Protein 2JA9 (pdb70)

Structure (mmCIF, N/CA/C/O backbone):
data_2JA9
#
_entry.id   2JA9
#
_cell.length_a   153.510
_cell.length_b   153.510
_cell.length_c   153.510
_cell.angle_alpha   90.00
_cell.angle_beta   90.00
_cell.angle_gamma   90.00
#
_symmetry.space_group_name_H-M   'I 41 3 2'
#
loop_
_entity.id
_entity.type
_entity.pdbx_description
1 polymer 'EXOSOME COMPLEX EXONUCLEASE RRP40'
2 water water
#
loop_
_atom_site.group_PDB
_atom_site.id
_atom_site.type_symbol
_atom_site.label_atom_id
_atom_site.label_alt_id
_atom_site.label_comp_id
_atom_site.label_asym_id
_atom_site.label_entity_id
_atom_site.label_seq_id
_atom_site.pdbx_PDB_ins_code
_atom_site.Cartn_x
_atom_site.Cartn_y
_atom_site.Cartn_z
_atom_site.occupancy
_atom_site.B_iso_or_equiv
_atom_site.auth_seq_id
_atom_site.auth_comp_id
_atom_site.auth_asym_id
_atom_site.auth_atom_id
_atom_site.pdbx_PDB_model_num
ATOM 1 N N . LYS A 1 1 ? 122.029 114.842 -0.558 1.00 55.40 62 LYS A N 1
ATOM 2 C CA . LYS A 1 1 ? 122.690 114.054 -1.640 1.00 55.19 62 LYS A CA 1
ATOM 3 C C . LYS A 1 1 ? 121.925 112.754 -1.927 1.00 55.04 62 LYS A C 1
ATOM 4 O O . LYS A 1 1 ? 122.372 111.656 -1.569 1.00 55.22 62 LYS A O 1
ATOM 8 N N . ARG A 1 2 ? 120.739 112.889 -2.539 1.00 20.00 63 ARG A N 1
ATOM 9 C CA . ARG A 1 2 ? 120.032 111.778 -3.165 1.00 20.00 63 ARG A CA 1
ATOM 10 C C . ARG A 1 2 ? 120.520 111.549 -4.592 1.00 20.00 63 ARG A C 1
ATOM 11 O O . ARG A 1 2 ? 121.089 112.502 -5.195 1.00 53.38 63 ARG A O 1
ATOM 13 N N . TYR A 1 3 ? 120.362 110.370 -5.114 1.00 52.76 64 TYR A N 1
ATOM 14 C CA . TYR A 1 3 ? 120.952 109.998 -6.399 1.00 52.32 64 TYR A CA 1
ATOM 15 C C . TYR A 1 3 ? 120.333 110.740 -7.583 1.00 51.82 64 TYR A C 1
ATOM 16 O O . TYR A 1 3 ? 119.112 110.772 -7.741 1.00 51.61 64 TYR A O 1
ATOM 25 N N . ILE A 1 4 ? 121.195 111.314 -8.419 1.00 51.34 65 ILE A N 1
ATOM 26 C CA . ILE A 1 4 ? 120.777 111.964 -9.653 1.00 51.17 65 ILE A CA 1
ATOM 27 C C . ILE A 1 4 ? 121.332 111.156 -10.829 1.00 50.89 65 ILE A C 1
ATOM 28 O O . ILE A 1 4 ? 122.550 111.016 -10.961 1.00 50.93 65 ILE A O 1
ATOM 33 N N . PRO A 1 5 ? 120.442 110.590 -11.667 1.00 50.44 66 PRO A N 1
ATOM 34 C CA . PRO A 1 5 ? 120.885 109.871 -12.854 1.00 50.17 66 PRO A CA 1
ATOM 35 C C . PRO A 1 5 ? 121.798 110.710 -13.744 1.00 49.93 66 PRO A C 1
ATOM 36 O O . PRO A 1 5 ? 121.419 111.808 -14.152 1.00 50.01 66 PRO A O 1
ATOM 40 N N . SER A 1 6 ? 123.000 110.207 -14.012 1.00 49.59 67 SER A N 1
ATOM 41 C CA . SER A 1 6 ? 123.870 110.787 -15.036 1.00 49.31 67 SER A CA 1
ATOM 42 C C . SER A 1 6 ? 124.283 109.677 -15.996 1.00 48.85 67 SER A C 1
ATOM 43 O O . SER A 1 6 ? 124.383 108.515 -15.601 1.00 48.61 67 SER A O 1
ATOM 46 N N . VAL A 1 7 ? 124.526 110.052 -17.248 1.00 48.37 68 VAL A N 1
ATOM 47 C CA . VAL A 1 7 ? 124.762 109.103 -18.337 1.00 48.13 68 VAL A CA 1
ATOM 48 C C . VAL A 1 7 ? 125.971 108.207 -18.058 1.00 47.83 68 VAL A C 1
ATOM 49 O O . VAL A 1 7 ? 126.982 108.669 -17.535 1.00 47.82 68 VAL A O 1
ATOM 53 N N . ASN A 1 8 ? 125.825 106.925 -18.402 1.00 47.57 69 ASN A N 1
ATOM 54 C CA . ASN A 1 8 ? 126.842 105.872 -18.213 1.00 47.45 69 ASN A CA 1
ATOM 55 C C . ASN A 1 8 ? 126.916 105.274 -16.804 1.00 47.14 69 ASN A C 1
ATOM 56 O O . ASN A 1 8 ? 127.649 104.307 -16.586 1.00 46.99 69 ASN A O 1
ATOM 61 N N . ASP A 1 9 ? 126.157 105.828 -15.860 1.00 46.78 70 ASP A N 1
ATOM 62 C CA . ASP A 1 9 ? 126.072 105.259 -14.517 1.00 46.46 70 ASP A CA 1
ATOM 63 C C . ASP A 1 9 ? 125.484 103.847 -14.580 1.00 46.29 70 ASP A C 1
ATOM 64 O O . ASP A 1 9 ? 124.453 103.632 -15.221 1.00 46.00 70 ASP A O 1
ATOM 69 N N . PHE A 1 10 ? 126.134 102.894 -13.914 1.00 46.04 71 PHE A N 1
ATOM 70 C CA . PHE A 1 10 ? 125.531 101.584 -13.687 1.00 45.78 71 PHE A CA 1
ATOM 71 C C . PHE A 1 10 ? 124.633 101.683 -12.465 1.00 45.70 71 PHE A C 1
ATOM 72 O O . PHE A 1 10 ? 125.047 102.208 -11.425 1.00 45.54 71 PHE A O 1
ATOM 80 N N . VAL A 1 11 ? 123.406 101.184 -12.598 1.00 45.12 72 VAL A N 1
ATOM 81 C CA . VAL A 1 11 ? 122.406 101.305 -11.552 1.00 45.01 72 VAL A CA 1
ATOM 82 C C . VAL A 1 11 ? 121.648 99.995 -11.347 1.00 44.74 72 VAL A C 1
ATOM 83 O O . VAL A 1 11 ? 121.574 99.158 -12.245 1.00 44.83 72 VAL A O 1
ATOM 87 N N . ILE A 1 12 ? 121.121 99.820 -10.142 1.00 44.64 73 ILE A N 1
ATOM 88 C CA . ILE A 1 12 ? 120.242 98.701 -9.825 1.00 44.64 73 ILE A CA 1
ATOM 89 C C . ILE A 1 12 ? 118.856 99.260 -9.532 1.00 44.55 73 ILE A C 1
ATOM 90 O O . ILE A 1 12 ? 118.690 100.094 -8.636 1.00 44.41 73 ILE A O 1
ATOM 95 N N . GLY A 1 13 ? 117.867 98.803 -10.289 1.00 44.37 74 GLY A N 1
ATOM 96 C CA . GLY A 1 13 ? 116.496 99.235 -10.080 1.00 44.04 74 GLY A CA 1
ATOM 97 C C . GLY A 1 13 ? 115.566 98.078 -9.827 1.00 43.56 74 GLY A C 1
ATOM 98 O O . GLY A 1 13 ? 115.958 96.923 -9.916 1.00 43.87 74 GLY A O 1
ATOM 99 N N . VAL A 1 14 ? 114.325 98.401 -9.489 1.00 43.48 75 VAL A N 1
ATOM 100 C CA . VAL A 1 14 ? 113.277 97.395 -9.365 1.00 43.02 75 VAL A CA 1
ATOM 101 C C . VAL A 1 14 ? 112.171 97.774 -10.339 1.00 42.51 75 VAL A C 1
ATOM 102 O O . VAL A 1 14 ? 111.806 98.950 -10.455 1.00 42.40 75 VAL A O 1
ATOM 106 N N . ILE A 1 15 ? 111.673 96.783 -11.072 1.00 41.92 76 ILE A N 1
ATOM 107 C CA . ILE A 1 15 ? 110.590 97.010 -12.012 1.00 41.62 76 ILE A CA 1
ATOM 108 C C . ILE A 1 15 ? 109.358 97.314 -11.185 1.00 41.10 76 ILE A C 1
ATOM 109 O O . ILE A 1 15 ? 108.914 96.469 -10.409 1.00 41.00 76 ILE A O 1
ATOM 114 N N . ILE A 1 16 ? 108.809 98.512 -11.345 1.00 40.58 77 ILE A N 1
ATOM 115 C CA . ILE A 1 16 ? 107.584 98.896 -10.636 1.00 40.37 77 ILE A CA 1
ATOM 116 C C . ILE A 1 16 ? 106.363 98.972 -11.557 1.00 40.09 77 ILE A C 1
ATOM 117 O O . ILE A 1 16 ? 105.234 99.135 -11.088 1.00 39.96 77 ILE A O 1
ATOM 122 N N . GLY A 1 17 ? 106.579 98.830 -12.860 1.00 39.48 78 GLY A N 1
ATOM 123 C CA . GLY A 1 17 ? 105.470 98.773 -13.797 1.00 39.40 78 GLY A CA 1
ATOM 124 C C . GLY A 1 17 ? 105.883 98.319 -15.182 1.00 39.16 78 GLY A C 1
ATOM 125 O O . GLY A 1 17 ? 107.028 98.511 -15.589 1.00 38.88 78 GLY A O 1
ATOM 126 N N . THR A 1 18 ? 104.926 97.723 -15.891 1.00 39.18 79 THR A N 1
ATOM 127 C CA . THR A 1 18 ? 105.082 97.277 -17.266 1.00 39.39 79 THR A CA 1
ATOM 128 C C . THR A 1 18 ? 104.099 98.050 -18.131 1.00 39.39 79 THR A C 1
ATOM 129 O O . THR A 1 18 ? 102.912 98.075 -17.835 1.00 39.39 79 THR A O 1
ATOM 133 N N . PHE A 1 19 ? 104.595 98.677 -19.194 1.00 39.33 80 PHE A N 1
ATOM 134 C CA . PHE A 1 19 ? 103.764 99.484 -20.073 1.00 39.51 80 PHE A CA 1
ATOM 135 C C . PHE A 1 19 ? 103.854 98.924 -21.487 1.00 39.66 80 PHE A C 1
ATOM 136 O O . PHE A 1 19 ? 104.363 97.813 -21.676 1.00 39.69 80 PHE A O 1
ATOM 144 N N . SER A 1 20 ? 103.342 99.655 -22.472 1.00 39.52 81 SER A N 1
ATOM 145 C CA . SER A 1 20 ? 103.217 99.113 -23.821 1.00 39.69 81 SER A CA 1
ATOM 146 C C . SER A 1 20 ? 104.574 98.828 -24.478 1.00 39.85 81 SER A C 1
ATOM 147 O O . SER A 1 20 ? 104.718 97.829 -25.178 1.00 40.25 81 SER A O 1
ATOM 150 N N . ASP A 1 21 ? 105.558 99.697 -24.257 1.00 39.72 82 ASP A N 1
ATOM 151 C CA . ASP A 1 21 ? 106.872 99.526 -24.878 1.00 39.73 82 ASP A CA 1
ATOM 152 C C . ASP A 1 21 ? 108.047 99.758 -23.921 1.00 39.25 82 ASP A C 1
ATOM 153 O O . ASP A 1 21 ? 109.170 99.972 -24.359 1.00 38.76 82 ASP A O 1
ATOM 158 N N . SER A 1 22 ? 107.794 99.681 -22.614 1.00 39.20 83 SER A N 1
ATOM 159 C CA . SER A 1 22 ? 108.837 99.909 -21.622 1.00 39.13 83 SER A CA 1
ATOM 160 C C . SER A 1 22 ? 108.419 99.493 -20.222 1.00 39.08 83 SER A C 1
ATOM 161 O O . SER A 1 22 ? 107.233 99.274 -19.948 1.00 38.90 83 SER A O 1
ATOM 164 N N . TYR A 1 23 ? 109.422 99.372 -19.357 1.00 38.73 84 TYR A N 1
ATOM 165 C CA . TYR A 1 23 ? 109.213 99.205 -17.936 1.00 38.93 84 TYR A CA 1
ATOM 166 C C . TYR A 1 23 ? 109.398 100.545 -17.251 1.00 38.85 84 TYR A C 1
ATOM 167 O O . TYR A 1 23 ? 110.228 101.354 -17.662 1.00 38.76 84 TYR A O 1
ATOM 176 N N . LYS A 1 24 ? 108.620 100.754 -16.198 1.00 38.88 85 LYS A N 1
ATOM 177 C CA . LYS A 1 24 ? 108.891 101.791 -15.219 1.00 38.99 85 LYS A CA 1
ATOM 178 C C . LYS A 1 24 ? 109.747 101.131 -14.150 0.50 38.79 85 LYS A C 1
ATOM 179 O O . LYS A 1 24 ? 109.433 100.050 -13.673 0.50 37.78 85 LYS A O 1
ATOM 185 N N . VAL A 1 25 ? 110.836 101.800 -13.800 1.00 39.34 86 VAL A N 1
ATOM 186 C CA . VAL A 1 25 ? 111.858 101.268 -12.913 1.00 39.95 86 VAL A CA 1
ATOM 187 C C . VAL A 1 25 ? 112.183 102.307 -11.836 1.00 40.33 86 VAL A C 1
ATOM 188 O O . VAL A 1 25 ? 112.316 103.492 -12.129 1.00 39.97 86 VAL A O 1
ATOM 192 N N . SER A 1 26 ? 112.287 101.854 -10.587 1.00 41.19 87 SER A N 1
ATOM 193 C CA . SER A 1 26 ? 112.662 102.717 -9.475 1.00 41.75 87 SER A CA 1
ATOM 194 C C . SER A 1 26 ? 114.106 102.462 -9.072 1.00 42.31 87 SER A C 1
ATOM 195 O O . SER A 1 26 ? 114.482 101.322 -8.804 1.00 42.05 87 SER A O 1
ATOM 198 N N . LEU A 1 27 ? 114.904 103.527 -9.036 1.00 43.18 88 LEU A N 1
ATOM 199 C CA . LEU A 1 27 ? 116.291 103.450 -8.570 1.00 44.32 88 LEU A CA 1
ATOM 200 C C . LEU A 1 27 ? 116.415 103.780 -7.070 1.00 44.83 88 LEU A C 1
ATOM 201 O O . LEU A 1 27 ? 117.344 103.329 -6.415 1.00 44.87 88 LEU A O 1
ATOM 206 N N . GLN A 1 28 ? 115.491 104.579 -6.545 1.00 45.55 89 GLN A N 1
ATOM 207 C CA A GLN A 1 28 ? 115.402 104.854 -5.105 0.50 45.80 89 GLN A CA 1
ATOM 208 C CA B GLN A 1 28 ? 115.381 104.764 -5.101 0.50 45.96 89 GLN A CA 1
ATOM 209 C C . GLN A 1 28 ? 113.965 105.187 -4.738 1.00 46.15 89 GLN A C 1
ATOM 210 O O . GLN A 1 28 ? 113.228 105.723 -5.563 1.00 46.29 89 GLN A O 1
ATOM 221 N N . ASN A 1 29 ? 113.579 104.902 -3.499 1.00 46.84 90 ASN A N 1
ATOM 222 C CA A ASN A 1 29 ? 112.233 105.237 -3.059 0.50 46.94 90 ASN A CA 1
ATOM 223 C CA B ASN A 1 29 ? 112.263 105.261 -2.970 0.50 47.04 90 ASN A CA 1
ATOM 224 C C . ASN A 1 29 ? 112.109 106.760 -2.928 1.00 47.24 90 ASN A C 1
ATOM 225 O O . ASN A 1 29 ? 113.100 107.469 -2.747 1.00 47.63 90 ASN A O 1
ATOM 234 N N . PHE A 1 30 ? 110.880 107.244 -3.076 1.00 47.57 91 PHE A N 1
ATOM 235 C CA . PHE A 1 30 ? 110.573 108.679 -3.015 1.00 47.65 91 PHE A CA 1
ATOM 236 C C . PHE A 1 30 ? 111.250 109.523 -4.117 1.00 47.73 91 PHE A C 1
ATOM 237 O O . PHE A 1 30 ? 111.332 110.748 -4.004 1.00 47.80 91 PHE A O 1
ATOM 245 N N . SER A 1 31 ? 111.703 108.871 -5.185 1.00 47.66 92 SER A N 1
ATOM 246 C CA . SER A 1 31 ? 112.304 109.558 -6.332 1.00 47.38 92 SER A CA 1
ATOM 247 C C . SER A 1 31 ? 111.533 109.230 -7.599 1.00 47.08 92 SER A C 1
ATOM 248 O O . SER A 1 31 ? 110.820 108.228 -7.653 1.00 46.94 92 SER A O 1
ATOM 251 N N . SER A 1 32 ? 111.677 110.081 -8.614 1.00 46.63 93 SER A N 1
ATOM 252 C CA . SER A 1 32 ? 111.076 109.826 -9.922 1.00 46.36 93 SER A CA 1
ATOM 253 C C . SER A 1 32 ? 111.626 108.533 -10.507 1.00 45.85 93 SER A C 1
ATOM 254 O O . SER A 1 32 ? 112.795 108.206 -10.320 1.00 45.76 93 SER A O 1
ATOM 257 N N . SER A 1 33 ? 110.772 107.806 -11.214 1.00 45.38 94 SER A N 1
ATOM 258 C CA . SER A 1 33 ? 111.167 106.558 -11.848 1.00 45.12 94 SER A CA 1
ATOM 259 C C . SER A 1 33 ? 111.966 106.827 -13.117 1.00 44.66 94 SER A C 1
ATOM 260 O O . SER A 1 33 ? 111.984 107.946 -13.624 1.00 44.94 94 SER A O 1
ATOM 263 N N . VAL A 1 34 ? 112.633 105.795 -13.616 1.00 44.13 95 VAL A N 1
ATOM 264 C CA . VAL A 1 34 ? 113.314 105.861 -14.907 1.00 43.67 95 VAL A CA 1
ATOM 265 C C . VAL A 1 34 ? 112.674 104.856 -15.858 1.00 43.24 95 VAL A C 1
ATOM 266 O O . VAL A 1 34 ? 111.836 104.046 -15.453 1.00 43.12 95 VAL A O 1
ATOM 270 N N . SER A 1 35 ? 113.069 104.921 -17.123 1.00 42.77 96 SER A N 1
ATOM 271 C CA . SER A 1 35 ? 112.399 104.182 -18.182 1.00 42.41 96 SER A CA 1
ATOM 272 C C . SER A 1 35 ? 113.338 103.175 -18.833 1.00 41.89 96 SER A C 1
ATOM 273 O O . SER A 1 35 ? 114.469 103.502 -19.208 1.00 41.54 96 SER A O 1
ATOM 276 N N . LEU A 1 36 ? 112.853 101.945 -18.954 1.00 41.22 97 LEU A N 1
ATOM 277 C CA . LEU A 1 36 ? 113.603 100.871 -19.581 1.00 41.13 97 LEU A CA 1
ATOM 278 C C . LEU A 1 36 ? 112.805 100.365 -20.779 1.00 40.73 97 LEU A C 1
ATOM 279 O O . LEU A 1 36 ? 111.833 99.625 -20.627 1.00 40.73 97 LEU A O 1
ATOM 284 N N . SER A 1 37 ? 113.206 100.791 -21.970 1.00 40.52 98 SER A N 1
ATOM 285 C CA . SER A 1 37 ? 112.553 100.340 -23.188 1.00 40.48 98 SER A CA 1
ATOM 286 C C . SER A 1 37 ? 112.655 98.826 -23.339 1.00 40.25 98 SER A C 1
ATOM 287 O O . SER A 1 37 ? 113.673 98.224 -22.991 1.00 39.50 98 SER A O 1
ATOM 290 N N . TYR A 1 38 ? 111.590 98.228 -23.871 1.00 40.43 99 TYR A N 1
ATOM 291 C CA . TYR A 1 38 ? 111.598 96.822 -24.268 1.00 40.64 99 TYR A CA 1
ATOM 292 C C . TYR A 1 38 ? 112.596 96.552 -25.401 1.00 40.87 99 TYR A C 1
ATOM 293 O O . TYR A 1 38 ? 112.961 95.403 -25.638 1.00 41.35 99 TYR A O 1
ATOM 302 N N . MET A 1 39 ? 113.020 97.605 -26.098 1.00 40.96 100 MET A N 1
ATOM 303 C CA . MET A 1 39 ? 114.051 97.500 -27.131 1.00 41.25 100 MET A CA 1
ATOM 304 C C . MET A 1 39 ? 115.469 97.592 -26.566 1.00 41.09 100 MET A C 1
ATOM 305 O O . MET A 1 39 ? 116.427 97.370 -27.299 1.00 40.86 100 MET A O 1
ATOM 310 N N . ALA A 1 40 ? 115.608 97.905 -25.277 1.00 40.90 101 ALA A N 1
ATOM 311 C CA . ALA A 1 40 ? 116.925 98.161 -24.673 1.00 41.08 101 ALA A CA 1
ATOM 312 C C . ALA A 1 40 ? 117.578 96.889 -24.113 1.00 41.19 101 ALA A C 1
ATOM 313 O O . ALA A 1 40 ? 118.113 96.885 -23.001 1.00 40.95 101 ALA A O 1
ATOM 315 N N . PHE A 1 41 ? 117.536 95.822 -24.908 1.00 41.29 102 PHE A N 1
ATOM 316 C CA . PHE A 1 41 ? 118.089 94.524 -24.548 1.00 41.39 102 PHE A CA 1
ATOM 317 C C . PHE A 1 41 ? 118.829 93.953 -25.770 1.00 41.53 102 PHE A C 1
ATOM 318 O O . PHE A 1 41 ? 118.638 94.440 -26.881 1.00 41.25 102 PHE A O 1
ATOM 326 N N . PRO A 1 42 ? 119.696 92.942 -25.569 1.00 42.11 103 PRO A N 1
ATOM 327 C CA . PRO A 1 42 ? 120.446 92.346 -26.689 1.00 42.78 103 PRO A CA 1
ATOM 328 C C . PRO A 1 42 ? 119.572 91.832 -27.839 1.00 43.40 103 PRO A C 1
ATOM 329 O O . PRO A 1 42 ? 118.650 91.054 -27.603 1.00 43.48 103 PRO A O 1
ATOM 333 N N . ASN A 1 43 ? 119.869 92.267 -29.066 1.00 44.20 104 ASN A N 1
ATOM 334 C CA . ASN A 1 43 ? 119.104 91.880 -30.260 1.00 45.06 104 ASN A CA 1
ATOM 335 C C . ASN A 1 43 ? 117.580 92.030 -30.102 1.00 45.90 104 ASN A C 1
ATOM 336 O O . ASN A 1 43 ? 116.808 91.227 -30.634 1.00 45.55 104 ASN A O 1
ATOM 341 N N . ALA A 1 44 ? 117.153 93.068 -29.386 1.00 47.17 105 ALA A N 1
ATOM 342 C CA . ALA A 1 44 ? 115.732 93.255 -29.087 1.00 48.30 105 ALA A CA 1
ATOM 343 C C . ALA A 1 44 ? 114.950 93.761 -30.295 1.00 49.33 105 ALA A C 1
ATOM 344 O O . ALA A 1 44 ? 115.401 94.651 -31.019 1.00 49.24 105 ALA A O 1
ATOM 346 N N . SER A 1 45 ? 113.784 93.161 -30.507 1.00 50.62 106 SER A N 1
ATOM 347 C CA . SER A 1 45 ? 112.808 93.641 -31.476 1.00 51.80 106 SER A CA 1
ATOM 348 C C . SER A 1 45 ? 111.410 93.417 -30.895 1.00 52.94 106 SER A C 1
ATOM 349 O O . SER A 1 45 ? 111.268 92.981 -29.751 1.00 53.07 106 SER A O 1
ATOM 352 N N . LYS A 1 46 ? 110.375 93.716 -31.673 1.00 54.45 107 LYS A N 1
ATOM 353 C CA . LYS A 1 46 ? 109.004 93.506 -31.205 1.00 55.38 107 LYS A CA 1
ATOM 354 C C . LYS A 1 46 ? 108.675 92.019 -31.036 1.00 56.32 107 LYS A C 1
ATOM 355 O O . LYS A 1 46 ? 107.834 91.661 -30.204 1.00 56.62 107 LYS A O 1
ATOM 361 N N . LYS A 1 47 ? 109.363 91.158 -31.797 1.00 20.00 108 LYS A N 1
ATOM 362 C CA . LYS A 1 47 ? 109.301 89.714 -31.609 1.00 20.00 108 LYS A CA 1
ATOM 363 C C . LYS A 1 47 ? 110.137 89.278 -30.409 1.00 20.00 108 LYS A C 1
ATOM 364 O O . LYS A 1 47 ? 109.651 88.575 -29.515 1.00 58.65 108 LYS A O 1
ATOM 367 N N . ASN A 1 48 ? 111.404 89.702 -30.381 1.00 58.75 109 ASN A N 1
ATOM 368 C CA . ASN A 1 48 ? 112.326 89.361 -29.290 1.00 58.75 109 ASN A CA 1
ATOM 369 C C . ASN A 1 48 ? 112.149 90.342 -28.121 1.00 59.02 109 ASN A C 1
ATOM 370 O O . ASN A 1 48 ? 112.919 91.290 -27.962 1.00 59.12 109 ASN A O 1
ATOM 375 N N . ARG A 1 49 ? 111.124 90.087 -27.308 1.00 59.23 110 ARG A N 1
ATOM 376 C CA . ARG A 1 49 ? 110.686 90.994 -26.240 1.00 58.89 110 ARG A CA 1
ATOM 377 C C . ARG A 1 49 ? 111.137 90.468 -24.864 1.00 58.50 110 ARG A C 1
ATOM 378 O O . ARG A 1 49 ? 111.177 89.251 -24.657 1.00 58.98 110 ARG A O 1
ATOM 386 N N . PRO A 1 50 ? 111.508 91.375 -23.925 1.00 57.59 111 PRO A N 1
ATOM 387 C CA . PRO A 1 50 ? 111.839 90.923 -22.554 1.00 56.77 111 PRO A CA 1
ATOM 388 C C . PRO A 1 50 ? 110.666 90.368 -21.728 1.00 55.92 111 PRO A C 1
ATOM 389 O O . PRO A 1 50 ? 109.499 90.625 -22.026 1.00 55.99 111 PRO A O 1
ATOM 393 N N . THR A 1 51 ? 111.009 89.628 -20.677 1.00 54.92 112 THR A N 1
ATOM 394 C CA . THR A 1 51 ? 110.041 88.895 -19.862 1.00 54.07 112 THR A CA 1
ATOM 395 C C . THR A 1 51 ? 110.138 89.255 -18.369 1.00 53.18 112 THR A C 1
ATOM 396 O O . THR A 1 51 ? 109.781 88.450 -17.505 1.00 53.29 112 THR A O 1
ATOM 400 N N . LEU A 1 52 ? 110.625 90.455 -18.064 1.00 51.91 113 LEU A N 1
ATOM 401 C CA . LEU A 1 52 ? 110.732 90.906 -16.675 1.00 50.68 113 LEU A CA 1
ATOM 402 C C . LEU A 1 52 ? 109.344 91.253 -16.155 1.00 49.43 113 LEU A C 1
ATOM 403 O O . LEU A 1 52 ? 108.436 91.512 -16.932 1.00 49.15 113 LEU A O 1
ATOM 408 N N . GLN A 1 53 ? 109.172 91.234 -14.840 1.00 48.15 114 GLN A N 1
ATOM 409 C CA . GLN A 1 53 ? 107.890 91.588 -14.245 1.00 47.52 114 GLN A CA 1
ATOM 410 C C . GLN A 1 53 ? 108.067 92.451 -13.004 1.00 46.48 114 GLN A C 1
ATOM 411 O O . GLN A 1 53 ? 109.178 92.602 -12.486 1.00 45.75 114 GLN A O 1
ATOM 417 N N . VAL A 1 54 ? 106.957 93.028 -12.555 1.00 45.37 115 VAL A N 1
ATOM 418 C CA . VAL A 1 54 ? 106.961 93.927 -11.411 1.00 44.97 115 VAL A CA 1
ATOM 419 C C . VAL A 1 54 ? 107.597 93.197 -10.227 1.00 44.22 115 VAL A C 1
ATOM 420 O O . VAL A 1 54 ? 107.248 92.056 -9.948 1.00 43.60 115 VAL A O 1
ATOM 424 N N . GLY A 1 55 ? 108.548 93.857 -9.570 1.00 43.57 116 GLY A N 1
ATOM 425 C CA . GLY A 1 55 ? 109.241 93.303 -8.419 1.00 43.59 116 GLY A CA 1
ATOM 426 C C . GLY A 1 55 ? 110.597 92.701 -8.741 1.00 43.28 116 GLY A C 1
ATOM 427 O O . GLY A 1 55 ? 111.358 92.387 -7.831 1.00 43.20 116 GLY A O 1
ATOM 428 N N . ASP A 1 56 ? 110.903 92.541 -10.026 1.00 43.17 117 ASP A N 1
ATOM 429 C CA . ASP A 1 56 ? 112.199 92.040 -10.452 1.00 43.37 117 ASP A CA 1
ATOM 430 C C . ASP A 1 56 ? 113.243 93.128 -10.297 1.00 43.46 117 ASP A C 1
ATOM 431 O O . ASP A 1 56 ? 112.978 94.302 -10.542 1.00 43.31 117 ASP A O 1
ATOM 436 N N . LEU A 1 57 ? 114.434 92.710 -9.909 1.00 43.68 118 LEU A N 1
ATOM 437 C CA . LEU A 1 57 ? 115.588 93.581 -9.811 1.00 44.45 118 LEU A CA 1
ATOM 438 C C . LEU A 1 57 ? 116.310 93.541 -11.142 1.00 44.26 118 LEU A C 1
ATOM 439 O O . LEU A 1 57 ? 116.409 92.481 -11.763 1.00 44.41 118 LEU A O 1
ATOM 444 N N . VAL A 1 58 ? 116.817 94.691 -11.572 1.00 44.44 119 VAL A N 1
ATOM 445 C CA . VAL A 1 58 ? 117.507 94.794 -12.850 1.00 44.61 119 VAL A CA 1
ATOM 446 C C . VAL A 1 58 ? 118.791 95.606 -12.684 1.00 44.70 119 VAL A C 1
ATOM 447 O O . VAL A 1 58 ? 118.814 96.608 -11.962 1.00 44.71 119 VAL A O 1
ATOM 451 N N . TYR A 1 59 ? 119.862 95.139 -13.319 1.00 44.72 120 TYR A N 1
ATOM 452 C CA . TYR A 1 59 ? 121.094 95.896 -13.425 1.00 44.74 120 TYR A CA 1
ATOM 453 C C . TYR A 1 59 ? 121.075 96.561 -14.796 1.00 44.84 120 TYR A C 1
ATOM 454 O O . TYR A 1 59 ? 120.761 95.919 -15.802 1.00 44.39 120 TYR A O 1
ATOM 463 N N . ALA A 1 60 ? 121.399 97.847 -14.832 1.00 44.84 121 ALA A N 1
ATOM 464 C CA . ALA A 1 60 ? 121.265 98.624 -16.054 1.00 45.14 121 ALA A CA 1
ATOM 465 C C . ALA A 1 60 ? 122.253 99.790 -16.122 1.00 45.42 121 ALA A C 1
ATOM 466 O O . ALA A 1 60 ? 122.966 100.091 -15.163 1.00 45.12 121 ALA A O 1
ATOM 468 N N . ARG A 1 61 ? 122.264 100.429 -17.283 1.00 45.64 122 ARG A N 1
ATOM 469 C CA . ARG A 1 61 ? 123.145 101.532 -17.591 1.00 46.11 122 ARG A CA 1
ATOM 470 C C . ARG A 1 61 ? 122.270 102.738 -17.930 1.00 45.91 122 ARG A C 1
ATOM 471 O O . ARG A 1 61 ? 121.364 102.634 -18.755 1.00 45.39 122 ARG A O 1
ATOM 479 N N . VAL A 1 62 ? 122.527 103.872 -17.288 1.00 46.37 123 VAL A N 1
ATOM 480 C CA . VAL A 1 62 ? 121.837 105.116 -17.635 1.00 46.93 123 VAL A CA 1
ATOM 481 C C . VAL A 1 62 ? 122.344 105.570 -19.000 1.00 47.18 123 VAL A C 1
ATOM 482 O O . VAL A 1 62 ? 123.538 105.797 -19.170 1.00 46.98 123 VAL A O 1
ATOM 486 N N . CYS A 1 63 ? 121.437 105.683 -19.966 1.00 47.96 124 CYS A N 1
ATOM 487 C CA . CYS A 1 63 ? 121.802 106.054 -21.339 1.00 48.72 124 CYS A CA 1
ATOM 488 C C . CYS A 1 63 ? 121.410 107.490 -21.690 1.00 49.08 124 CYS A C 1
ATOM 489 O O . CYS A 1 63 ? 122.084 108.131 -22.495 1.00 49.35 124 CYS A O 1
ATOM 492 N N . THR A 1 64 ? 120.313 107.982 -21.114 1.00 49.58 125 THR A N 1
ATOM 493 C CA . THR A 1 64 ? 119.921 109.387 -21.253 1.00 50.02 125 THR A CA 1
ATOM 494 C C . THR A 1 64 ? 119.437 109.931 -19.914 1.00 50.26 125 THR A C 1
ATOM 495 O O . THR A 1 64 ? 118.752 109.235 -19.164 1.00 50.27 125 THR A O 1
ATOM 499 N N . ALA A 1 65 ? 119.790 111.179 -19.626 1.00 50.60 126 ALA A N 1
ATOM 500 C CA . ALA A 1 65 ? 119.404 111.827 -18.378 1.00 50.90 126 ALA A CA 1
ATOM 501 C C . ALA A 1 65 ? 119.232 113.326 -18.596 1.00 51.22 126 ALA A C 1
ATOM 502 O O . ALA A 1 65 ? 119.860 114.141 -17.914 1.00 51.42 126 ALA A O 1
ATOM 504 N N . GLU A 1 66 ? 118.372 113.678 -19.551 1.00 51.47 127 GLU A N 1
ATOM 505 C CA . GLU A 1 66 ? 118.121 115.076 -19.895 1.00 51.65 127 GLU A CA 1
ATOM 506 C C . GLU A 1 66 ? 117.470 115.835 -18.746 1.00 51.73 127 GLU A C 1
ATOM 507 O O . GLU A 1 66 ? 116.742 115.259 -17.937 1.00 51.71 127 GLU A O 1
ATOM 513 N N . LYS A 1 67 ? 117.752 117.135 -18.684 1.00 20.00 128 LYS A N 1
ATOM 514 C CA . LYS A 1 67 ? 117.176 117.997 -17.660 1.00 20.00 128 LYS A CA 1
ATOM 515 C C . LYS A 1 67 ? 115.656 118.058 -17.782 1.00 20.00 128 LYS A C 1
ATOM 516 O O . LYS A 1 67 ? 115.133 118.322 -18.877 1.00 52.09 128 LYS A O 1
ATOM 517 N N . GLU A 1 68 ? 114.942 117.743 -16.712 1.00 20.00 129 GLU A N 1
ATOM 518 C CA . GLU A 1 68 ? 113.493 117.868 -16.610 1.00 20.00 129 GLU A CA 1
ATOM 519 C C . GLU A 1 68 ? 112.787 116.804 -17.443 1.00 20.00 129 GLU A C 1
ATOM 520 O O . GLU A 1 68 ? 111.559 116.977 -17.740 1.00 51.78 129 GLU A O 1
ATOM 521 N N . LEU A 1 69 ? 113.430 115.728 -17.797 1.00 51.49 130 LEU A N 1
ATOM 522 C CA . LEU A 1 69 ? 112.791 114.595 -18.464 1.00 51.23 130 LEU A CA 1
ATOM 523 C C . LEU A 1 69 ? 113.116 113.308 -17.720 1.00 50.89 130 LEU A C 1
ATOM 524 O O . LEU A 1 69 ? 114.135 113.214 -17.026 1.00 50.86 130 LEU A O 1
ATOM 529 N N . GLU A 1 70 ? 112.240 112.317 -17.860 1.00 50.49 131 GLU A N 1
ATOM 530 C CA . GLU A 1 70 ? 112.481 111.018 -17.249 1.00 50.13 131 GLU A CA 1
ATOM 531 C C . GLU A 1 70 ? 113.751 110.425 -17.839 1.00 49.47 131 GLU A C 1
ATOM 532 O O . GLU A 1 70 ? 113.911 110.385 -19.059 1.00 49.40 131 GLU A O 1
ATOM 538 N N . ALA A 1 71 ? 114.653 109.980 -16.968 1.00 48.68 132 ALA A N 1
ATOM 539 C CA . ALA A 1 71 ? 115.892 109.354 -17.406 1.00 48.03 132 ALA A CA 1
ATOM 540 C C . ALA A 1 71 ? 115.588 107.978 -17.989 1.00 47.38 132 ALA A C 1
ATOM 541 O O . ALA A 1 71 ? 114.539 107.388 -17.710 1.00 46.97 132 ALA A O 1
ATOM 543 N N . GLU A 1 72 ? 116.502 107.481 -18.812 1.00 46.70 133 GLU A N 1
ATOM 544 C CA . GLU A 1 72 ? 116.323 106.195 -19.467 1.00 46.29 133 GLU A CA 1
ATOM 545 C C . GLU A 1 72 ? 117.509 105.297 -19.190 1.00 45.51 133 GLU A C 1
ATOM 546 O O . GLU A 1 72 ? 118.651 105.757 -19.148 1.00 45.41 133 GLU A O 1
ATOM 552 N N . ILE A 1 73 ? 117.227 104.011 -19.016 1.00 44.67 134 ILE A N 1
ATOM 553 C CA . ILE A 1 73 ? 118.264 103.019 -18.774 1.00 44.35 134 ILE A CA 1
ATOM 554 C C . ILE A 1 73 ? 118.221 101.917 -19.832 1.00 43.83 134 ILE A C 1
ATOM 555 O O . ILE A 1 73 ? 117.217 101.732 -20.513 1.00 43.28 134 ILE A O 1
ATOM 560 N N . GLU A 1 74 ? 119.328 101.199 -19.965 1.00 43.76 135 GLU A N 1
ATOM 561 C CA . GLU A 1 74 ? 119.439 100.115 -20.935 1.00 44.01 135 GLU A CA 1
ATOM 562 C C . GLU A 1 74 ? 120.124 98.902 -20.328 1.00 43.53 135 GLU A C 1
ATOM 563 O O . GLU A 1 74 ? 120.926 99.032 -19.402 1.00 43.08 135 GLU A O 1
ATOM 569 N N . CYS A 1 75 ? 119.805 97.730 -20.871 1.00 43.46 136 CYS A N 1
ATOM 570 C CA . CYS A 1 75 ? 120.338 96.468 -20.368 1.00 43.41 136 CYS A CA 1
ATOM 571 C C . CYS A 1 75 ? 121.120 95.695 -21.436 1.00 43.12 136 CYS A C 1
ATOM 572 O O . CYS A 1 75 ? 120.901 94.504 -21.657 1.00 42.56 136 CYS A O 1
ATOM 575 N N . PHE A 1 76 ? 122.048 96.396 -22.085 1.00 43.33 137 PHE A N 1
ATOM 576 C CA . PHE A 1 76 ? 122.990 95.782 -23.008 1.00 43.48 137 PHE A CA 1
ATOM 577 C C . PHE A 1 76 ? 124.254 96.641 -23.109 1.00 43.78 137 PHE A C 1
ATOM 578 O O . PHE A 1 76 ? 124.270 97.793 -22.685 1.00 43.88 137 PHE A O 1
ATOM 586 N N . ASP A 1 77 ? 125.313 96.053 -23.647 1.00 44.22 138 ASP A N 1
ATOM 587 C CA . ASP A 1 77 ? 126.580 96.740 -23.882 1.00 44.37 138 ASP A CA 1
ATOM 588 C C . ASP A 1 77 ? 126.493 97.440 -25.221 1.00 44.38 138 ASP A C 1
ATOM 589 O O . ASP A 1 77 ? 126.178 96.804 -26.220 1.00 44.28 138 ASP A O 1
ATOM 594 N N . SER A 1 78 ? 126.780 98.742 -25.242 1.00 44.68 139 SER A N 1
ATOM 595 C CA . SER A 1 78 ? 126.717 99.547 -26.483 1.00 44.85 139 SER A CA 1
ATOM 596 C C . SER A 1 78 ? 127.702 99.084 -27.550 1.00 44.68 139 SER A C 1
ATOM 597 O O . SER A 1 78 ? 127.429 99.212 -28.746 1.00 45.05 139 SER A O 1
ATOM 600 N N . THR A 1 79 ? 128.852 98.563 -27.130 1.00 44.48 140 THR A N 1
ATOM 601 C CA . THR A 1 79 ? 129.859 98.098 -28.089 1.00 44.35 140 THR A CA 1
ATOM 602 C C . THR A 1 79 ? 129.510 96.698 -28.602 1.00 43.96 140 THR A C 1
ATOM 603 O O . THR A 1 79 ? 129.337 96.504 -29.802 1.00 44.02 140 THR A O 1
ATOM 607 N N . THR A 1 80 ? 129.390 95.734 -27.687 1.00 43.33 141 THR A N 1
ATOM 608 C CA . THR A 1 80 ? 129.246 94.331 -28.079 1.00 42.90 141 THR A CA 1
ATOM 609 C C . THR A 1 80 ? 127.816 93.930 -28.456 1.00 42.32 141 THR A C 1
ATOM 610 O O . THR A 1 80 ? 127.617 92.982 -29.214 1.00 41.74 141 THR A O 1
ATOM 614 N N . GLY A 1 81 ? 126.832 94.661 -27.943 1.00 41.91 142 GLY A N 1
ATOM 615 C CA . GLY A 1 81 ? 125.425 94.320 -28.134 1.00 41.96 142 GLY A CA 1
ATOM 616 C C . GLY A 1 81 ? 124.944 93.206 -27.213 1.00 41.63 142 GLY A C 1
ATOM 617 O O . GLY A 1 81 ? 123.803 92.765 -27.312 1.00 40.78 142 GLY A O 1
ATOM 618 N N . ARG A 1 82 ? 125.809 92.768 -26.301 1.00 42.01 143 ARG A N 1
ATOM 619 C CA . ARG A 1 82 ? 125.516 91.645 -25.411 1.00 42.55 143 ARG A CA 1
ATOM 620 C C . ARG A 1 82 ? 125.056 92.142 -24.049 1.00 42.75 143 ARG A C 1
ATOM 621 O O . ARG A 1 82 ? 125.204 93.321 -23.737 1.00 42.39 143 ARG A O 1
ATOM 629 N N . ASP A 1 83 ? 124.507 91.248 -23.229 1.00 43.48 144 ASP A N 1
ATOM 630 C CA . ASP A 1 83 ? 123.939 91.669 -21.940 1.00 43.99 144 ASP A CA 1
ATOM 631 C C . ASP A 1 83 ? 124.987 92.270 -21.010 1.00 44.22 144 ASP A C 1
ATOM 632 O O . ASP A 1 83 ? 124.696 93.229 -20.297 1.00 44.11 144 ASP A O 1
ATOM 637 N N . ALA A 1 84 ? 126.195 91.704 -21.028 1.00 44.64 145 ALA A N 1
ATOM 638 C CA . ALA A 1 84 ? 127.328 92.196 -20.231 1.00 44.84 145 ALA A CA 1
ATOM 639 C C . ALA A 1 84 ? 127.013 92.362 -18.751 1.00 45.33 145 ALA A C 1
ATOM 640 O O . ALA A 1 84 ? 127.519 93.283 -18.104 1.00 46.47 145 ALA A O 1
ATOM 642 N N . GLY A 1 85 ? 126.177 91.483 -18.208 1.00 44.95 146 GLY A N 1
ATOM 643 C CA . GLY A 1 85 ? 125.795 91.575 -16.806 1.00 44.68 146 GLY A CA 1
ATOM 644 C C . GLY A 1 85 ? 124.550 92.404 -16.543 1.00 44.63 146 GLY A C 1
ATOM 645 O O . GLY A 1 85 ? 123.996 92.351 -15.452 1.00 44.88 146 GLY A O 1
ATOM 646 N N . PHE A 1 86 ? 124.097 93.175 -17.528 1.00 44.12 147 PHE A N 1
ATOM 647 C CA . PHE A 1 86 ? 122.858 93.914 -17.371 1.00 43.95 147 PHE A CA 1
ATOM 648 C C . PHE A 1 86 ? 121.684 92.960 -17.528 1.00 43.81 147 PHE A C 1
ATOM 649 O O . PHE A 1 86 ? 121.811 91.903 -18.134 1.00 43.78 147 PHE A O 1
ATOM 657 N N . GLY A 1 87 ? 120.542 93.343 -16.969 1.00 43.62 148 GLY A N 1
ATOM 658 C CA . GLY A 1 87 ? 119.352 92.505 -16.976 1.00 43.70 148 GLY A CA 1
ATOM 659 C C . GLY A 1 87 ? 118.937 92.114 -15.569 1.00 43.62 148 GLY A C 1
ATOM 660 O O . GLY A 1 87 ? 119.322 92.762 -14.590 1.00 43.16 148 GLY A O 1
ATOM 661 N N . ILE A 1 88 ? 118.155 91.042 -15.479 1.00 43.54 149 ILE A N 1
ATOM 662 C CA . ILE A 1 88 ? 117.570 90.609 -14.224 1.00 43.97 149 ILE A CA 1
ATOM 663 C C . ILE A 1 88 ? 118.640 90.137 -13.224 1.00 44.22 149 ILE A C 1
ATOM 664 O O . ILE A 1 88 ? 119.641 89.532 -13.602 1.00 44.75 149 ILE A O 1
ATOM 669 N N . LEU A 1 89 ? 118.429 90.459 -11.954 1.00 44.39 150 LEU A N 1
ATOM 670 C CA . LEU A 1 89 ? 119.277 89.984 -10.871 1.00 44.59 150 LEU A CA 1
ATOM 671 C C . LEU A 1 89 ? 118.434 89.057 -10.013 1.00 44.81 150 LEU A C 1
ATOM 672 O O . LEU A 1 89 ? 117.490 89.496 -9.351 1.00 44.74 150 LEU A O 1
ATOM 677 N N . GLU A 1 90 ? 118.772 87.772 -10.022 1.00 45.44 151 GLU A N 1
ATOM 678 C CA . GLU A 1 90 ? 117.975 86.767 -9.324 1.00 46.19 151 GLU A CA 1
ATOM 679 C C . GLU A 1 90 ? 118.725 86.087 -8.205 1.00 46.06 151 GLU A C 1
ATOM 680 O O . GLU A 1 90 ? 119.907 85.802 -8.337 1.00 46.13 151 GLU A O 1
ATOM 686 N N . ASP A 1 91 ? 118.008 85.802 -7.118 1.00 46.51 152 ASP A N 1
ATOM 687 C CA . ASP A 1 91 ? 118.491 84.936 -6.034 1.00 46.42 152 ASP A CA 1
ATOM 688 C C . ASP A 1 91 ? 119.681 85.498 -5.262 1.00 46.21 152 ASP A C 1
ATOM 689 O O . ASP A 1 91 ? 120.458 84.738 -4.671 1.00 46.91 152 ASP A O 1
ATOM 694 N N . GLY A 1 92 ? 119.817 86.819 -5.249 1.00 45.71 153 GLY A N 1
ATOM 695 C CA . GLY A 1 92 ? 120.860 87.475 -4.466 1.00 45.33 153 GLY A CA 1
ATOM 696 C C . GLY A 1 92 ? 120.259 88.362 -3.396 1.00 45.05 153 GLY A C 1
ATOM 697 O O . GLY A 1 92 ? 119.060 88.296 -3.123 1.00 44.76 153 GLY A O 1
ATOM 698 N N . MET A 1 93 ? 121.097 89.198 -2.789 1.00 44.41 154 MET A N 1
ATOM 699 C CA . MET A 1 93 ? 120.641 90.109 -1.755 1.00 43.96 154 MET A CA 1
ATOM 700 C C . MET A 1 93 ? 121.136 91.521 -2.041 1.00 44.04 154 MET A C 1
ATOM 701 O O . MET A 1 93 ? 122.227 91.719 -2.577 1.00 43.68 154 MET A O 1
ATOM 706 N N . ILE A 1 94 ? 120.303 92.491 -1.677 1.00 44.00 155 ILE A N 1
ATOM 707 C CA . ILE A 1 94 ? 120.585 93.901 -1.870 1.00 44.11 155 ILE A CA 1
ATOM 708 C C . ILE A 1 94 ? 121.024 94.535 -0.552 1.00 43.90 155 ILE A C 1
ATOM 709 O O . ILE A 1 94 ? 120.418 94.298 0.488 1.00 43.69 155 ILE A O 1
ATOM 714 N N . ILE A 1 95 ? 122.088 95.328 -0.618 1.00 43.91 156 ILE A N 1
ATOM 715 C CA . ILE A 1 95 ? 122.481 96.218 0.473 1.00 44.09 156 ILE A CA 1
ATOM 716 C C . ILE A 1 95 ? 122.320 97.662 -0.013 1.00 44.11 156 ILE A C 1
ATOM 717 O O . ILE A 1 95 ? 122.883 98.044 -1.041 1.00 43.51 156 ILE A O 1
ATOM 722 N N . ASP A 1 96 ? 121.549 98.452 0.726 1.00 44.51 157 ASP A N 1
ATOM 723 C CA . ASP A 1 96 ? 121.479 99.890 0.499 1.00 45.07 157 ASP A CA 1
ATOM 724 C C . ASP A 1 96 ? 122.713 100.548 1.118 1.00 44.99 157 ASP A C 1
ATOM 725 O O . ASP A 1 96 ? 123.023 100.323 2.286 1.00 44.72 157 ASP A O 1
ATOM 730 N N . VAL A 1 97 ? 123.415 101.348 0.327 1.00 44.90 158 VAL A N 1
ATOM 731 C CA . VAL A 1 97 ? 124.647 101.995 0.768 1.00 44.94 158 VAL A CA 1
ATOM 732 C C . VAL A 1 97 ? 124.641 103.473 0.368 1.00 44.89 158 VAL A C 1
ATOM 733 O O . VAL A 1 97 ? 123.860 103.889 -0.495 1.00 45.04 158 VAL A O 1
ATOM 737 N N . ASN A 1 98 ? 125.494 104.269 1.008 1.00 44.87 159 ASN A N 1
ATOM 738 C CA . ASN A 1 98 ? 125.669 105.664 0.599 1.00 45.00 159 ASN A CA 1
ATOM 739 C C . ASN A 1 98 ? 126.328 105.710 -0.781 1.00 44.87 159 ASN A C 1
ATOM 740 O O . ASN A 1 98 ? 126.979 104.748 -1.196 1.00 44.44 159 ASN A O 1
ATOM 745 N N . LEU A 1 99 ? 126.131 106.814 -1.495 1.00 44.90 160 LEU A N 1
ATOM 746 C CA . LEU A 1 99 ? 126.536 106.901 -2.899 1.00 45.20 160 LEU A CA 1
ATOM 747 C C . LEU A 1 99 ? 128.056 106.861 -3.061 1.00 45.39 160 LEU A C 1
ATOM 748 O O . LEU A 1 99 ? 128.558 106.333 -4.049 1.00 45.43 160 LEU A O 1
ATOM 753 N N . ASN A 1 100 ? 128.785 107.409 -2.093 1.00 45.75 161 ASN A N 1
ATOM 754 C CA . ASN A 1 100 ? 130.245 107.362 -2.135 1.00 45.94 161 ASN A CA 1
ATOM 755 C C . ASN A 1 100 ? 130.792 105.940 -1.993 1.00 46.03 161 ASN A C 1
ATOM 756 O O . ASN A 1 100 ? 131.786 105.583 -2.625 1.00 45.87 161 ASN A O 1
ATOM 761 N N . PHE A 1 101 ? 130.150 105.143 -1.146 1.00 46.17 162 PHE A N 1
ATOM 762 C CA . PHE A 1 101 ? 130.528 103.745 -0.967 1.00 46.43 162 PHE A CA 1
ATOM 763 C C . PHE A 1 101 ? 130.393 102.958 -2.278 1.00 46.52 162 PHE A C 1
ATOM 764 O O . PHE A 1 101 ? 131.290 102.205 -2.653 1.00 46.17 162 PHE A O 1
ATOM 772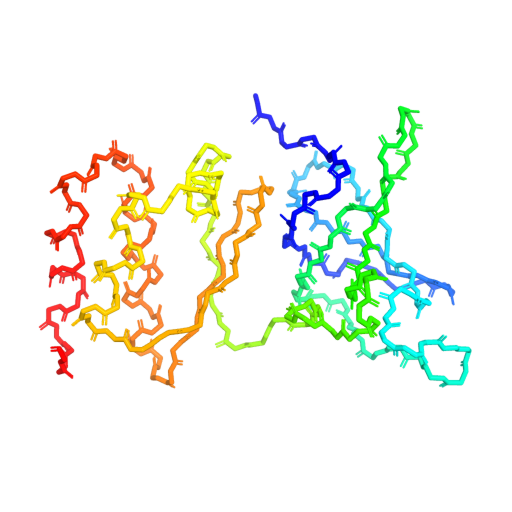 N N . ALA A 1 102 ? 129.264 103.134 -2.959 1.00 46.85 163 ALA A N 1
ATOM 773 C CA . ALA A 1 102 ? 129.025 102.491 -4.256 1.00 47.34 163 ALA A CA 1
ATOM 774 C C . ALA A 1 102 ? 130.063 102.930 -5.290 1.00 47.80 163 ALA A C 1
ATOM 775 O O . ALA A 1 102 ? 130.619 102.100 -6.018 1.00 47.69 163 ALA A O 1
ATOM 777 N N . ARG A 1 103 ? 130.313 104.237 -5.338 1.00 48.37 164 ARG A N 1
ATOM 778 C CA . ARG A 1 103 ? 131.307 104.822 -6.233 1.00 48.93 164 ARG A CA 1
ATOM 779 C C . ARG A 1 103 ? 132.705 104.252 -5.968 1.00 48.98 164 ARG A C 1
ATOM 780 O O . ARG A 1 103 ? 133.429 103.914 -6.900 1.00 48.82 164 ARG A O 1
ATOM 788 N N . GLN A 1 104 ? 133.072 104.138 -4.694 1.00 49.35 165 GLN A N 1
ATOM 789 C CA . GLN A 1 104 ? 134.341 103.512 -4.300 1.00 49.65 165 GLN A CA 1
ATOM 790 C C . GLN A 1 104 ? 134.440 102.053 -4.745 1.00 49.73 165 GLN A C 1
ATOM 791 O O . GLN A 1 104 ? 135.469 101.609 -5.246 1.00 49.46 165 GLN A O 1
ATOM 797 N N . LEU A 1 105 ? 133.360 101.312 -4.544 1.00 50.11 166 LEU A N 1
ATOM 798 C CA . LEU A 1 105 ? 133.341 99.889 -4.849 1.00 50.29 166 LEU A CA 1
ATOM 799 C C . LEU A 1 105 ? 133.479 99.646 -6.363 1.00 50.42 166 LEU A C 1
ATOM 800 O O . LEU A 1 105 ? 134.223 98.760 -6.791 1.00 50.25 166 LEU A O 1
ATOM 805 N N . LEU A 1 106 ? 132.792 100.461 -7.164 1.00 50.46 167 LEU A N 1
ATOM 806 C CA . LEU A 1 106 ? 132.823 100.326 -8.624 1.00 50.50 167 LEU A CA 1
ATOM 807 C C . LEU A 1 106 ? 134.143 100.782 -9.253 1.00 50.59 167 LEU A C 1
ATOM 808 O O . LEU A 1 106 ? 134.671 100.104 -10.131 1.00 50.70 167 LEU A O 1
ATOM 813 N N . PHE A 1 107 ? 134.674 101.921 -8.804 1.00 50.63 168 PHE A N 1
ATOM 814 C CA . PHE A 1 107 ? 135.793 102.572 -9.489 1.00 50.56 168 PHE A CA 1
ATOM 815 C C . PHE A 1 107 ? 137.157 102.421 -8.819 1.00 50.65 168 PHE A C 1
ATOM 816 O O . PHE A 1 107 ? 138.177 102.509 -9.502 1.00 50.76 168 PHE A O 1
ATOM 824 N N . ASN A 1 108 ? 137.194 102.214 -7.504 1.00 50.59 169 ASN A N 1
ATOM 825 C CA . ASN A 1 108 ? 138.474 102.171 -6.791 1.00 50.61 169 ASN A CA 1
ATOM 826 C C . ASN A 1 108 ? 138.996 100.742 -6.632 1.00 50.70 169 ASN A C 1
ATOM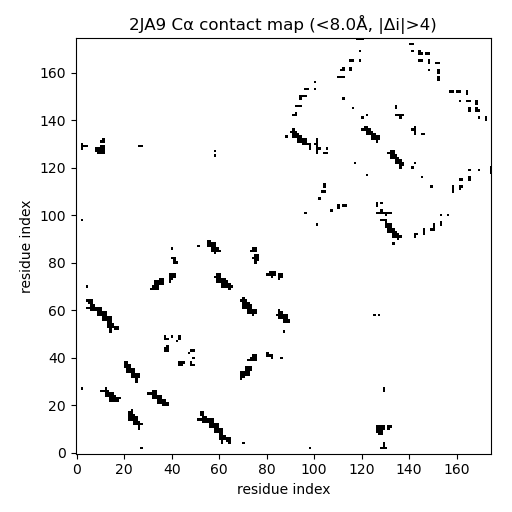 827 O O . ASN A 1 108 ? 138.488 99.970 -5.821 1.00 50.75 169 ASN A O 1
ATOM 832 N N . ASN A 1 109 ? 140.027 100.410 -7.407 1.00 50.75 170 ASN A N 1
ATOM 833 C CA . ASN A 1 109 ? 140.660 99.090 -7.355 1.00 50.71 170 ASN A CA 1
ATOM 834 C C . ASN A 1 109 ? 141.417 98.838 -6.051 1.00 50.50 170 ASN A C 1
ATOM 835 O O . ASN A 1 109 ? 141.638 97.686 -5.677 1.00 50.58 170 ASN A O 1
ATOM 840 N N . ASP A 1 110 ? 141.811 99.915 -5.369 1.00 50.09 171 ASP A N 1
ATOM 841 C CA . ASP A 1 110 ? 142.489 99.820 -4.074 1.00 49.82 171 ASP A CA 1
ATOM 842 C C . ASP A 1 110 ? 141.512 99.645 -2.905 1.00 49.49 171 ASP A C 1
ATOM 843 O O . ASP A 1 110 ? 141.921 99.253 -1.809 1.00 49.28 171 ASP A O 1
ATOM 848 N N . PHE A 1 111 ? 140.237 99.955 -3.127 1.00 49.00 172 PHE A N 1
ATOM 849 C CA . PHE A 1 111 ? 139.200 99.731 -2.118 1.00 48.90 172 PHE A CA 1
ATOM 850 C C . PHE A 1 111 ? 139.177 98.227 -1.814 1.00 48.65 172 PHE A C 1
ATOM 851 O O . PHE A 1 111 ? 138.918 97.431 -2.704 1.00 48.55 172 PHE A O 1
ATOM 859 N N . PRO A 1 112 ? 139.470 97.836 -0.560 1.00 48.67 173 PRO A N 1
ATOM 860 C CA . PRO A 1 112 ? 139.781 96.432 -0.282 1.00 48.50 173 PRO A CA 1
ATOM 861 C C . PRO A 1 112 ? 138.593 95.488 -0.052 1.00 48.33 173 PRO A C 1
ATOM 862 O O . PRO A 1 112 ? 138.822 94.318 0.257 1.00 48.10 173 PRO A O 1
ATOM 866 N N . LEU A 1 113 ? 137.356 95.968 -0.207 1.00 48.08 174 LEU A N 1
ATOM 867 C CA . LEU A 1 113 ? 136.184 95.192 0.212 1.00 47.90 174 LEU A CA 1
ATOM 868 C C . LEU A 1 113 ? 136.029 93.894 -0.592 1.00 47.62 174 LEU A C 1
ATOM 869 O O . LEU A 1 113 ? 135.859 92.824 -0.012 1.00 47.18 174 LEU A O 1
ATOM 874 N N . LEU A 1 114 ? 136.094 93.987 -1.919 1.00 47.58 175 LEU A N 1
ATOM 875 C CA . LEU A 1 114 ? 135.920 92.806 -2.774 1.00 47.54 175 LEU A CA 1
ATOM 876 C C . LEU A 1 114 ? 137.007 91.767 -2.525 1.00 47.21 175 LEU A C 1
ATOM 877 O O . LEU A 1 114 ? 136.727 90.574 -2.474 1.00 47.07 175 LEU A O 1
ATOM 882 N N . LYS A 1 115 ? 138.240 92.227 -2.352 1.00 20.00 176 LYS A N 1
ATOM 883 C CA . LYS A 1 115 ? 139.343 91.340 -2.005 1.00 20.00 176 LYS A CA 1
ATOM 884 C C . LYS A 1 115 ? 139.119 90.689 -0.643 1.00 20.00 176 LYS A C 1
ATOM 885 O O . LYS A 1 115 ? 139.401 89.503 -0.459 1.00 46.97 176 LYS A O 1
ATOM 887 N N . VAL A 1 116 ? 138.600 91.460 0.312 1.00 46.47 177 VAL A N 1
ATOM 888 C CA . VAL A 1 116 ? 138.287 90.950 1.644 1.00 46.27 177 VAL A CA 1
ATOM 889 C C . VAL A 1 116 ? 137.207 89.869 1.574 1.00 45.94 177 VAL A C 1
ATOM 890 O O . VAL A 1 116 ? 137.345 88.819 2.197 1.00 45.73 177 VAL A O 1
ATOM 894 N N . LEU A 1 117 ? 136.141 90.128 0.820 1.00 45.58 178 LEU A N 1
ATOM 895 C CA . LEU A 1 117 ? 135.087 89.132 0.630 1.00 45.61 178 LEU A CA 1
ATOM 896 C C . LEU A 1 117 ? 135.603 87.895 -0.098 1.00 45.22 178 LEU A C 1
ATOM 897 O O . LEU A 1 117 ? 135.252 86.773 0.265 1.00 44.88 178 LEU A O 1
ATOM 902 N N . ALA A 1 118 ? 136.434 88.111 -1.117 1.00 45.07 179 ALA A N 1
ATOM 903 C CA . ALA A 1 118 ? 136.903 87.031 -1.989 1.00 45.17 179 ALA A CA 1
ATOM 904 C C . ALA A 1 118 ? 137.739 85.996 -1.240 1.00 45.18 179 ALA A C 1
ATOM 905 O O . ALA A 1 118 ? 137.754 84.824 -1.612 1.00 45.08 179 ALA A O 1
ATOM 907 N N . ALA A 1 119 ? 138.417 86.432 -0.177 1.00 45.16 180 ALA A N 1
ATOM 908 C CA . ALA A 1 119 ? 139.204 85.535 0.665 1.00 45.10 180 ALA A CA 1
ATOM 909 C C . ALA A 1 119 ? 138.323 84.575 1.465 1.00 45.14 180 ALA A C 1
ATOM 910 O O . ALA A 1 119 ? 138.800 83.549 1.953 1.00 45.39 180 ALA A O 1
ATOM 9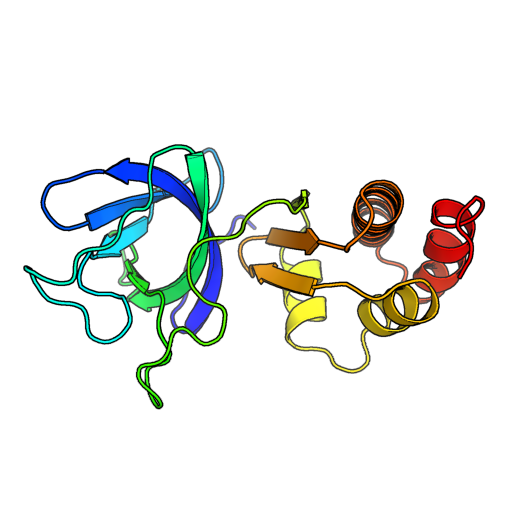12 N N . HIS A 1 120 ? 137.044 84.913 1.605 1.00 44.96 181 HIS A N 1
ATOM 913 C CA . HIS A 1 120 ? 136.102 84.105 2.374 1.00 44.99 181 HIS A CA 1
ATOM 914 C C . HIS A 1 120 ? 135.207 83.234 1.503 1.00 44.93 181 HIS A C 1
ATOM 915 O O . HIS A 1 120 ? 134.847 82.125 1.894 1.00 44.89 181 HIS A O 1
ATOM 922 N N . THR A 1 121 ? 134.843 83.733 0.326 1.00 44.90 182 THR A N 1
ATOM 923 C CA . THR A 1 121 ? 133.867 83.043 -0.500 1.00 44.89 182 THR A CA 1
ATOM 924 C C . THR A 1 121 ? 133.931 83.508 -1.943 1.00 45.21 182 THR A C 1
ATOM 925 O O . THR A 1 121 ? 134.337 84.639 -2.221 1.00 45.78 182 THR A O 1
ATOM 929 N N . LYS A 1 122 ? 133.544 82.626 -2.859 1.00 45.14 183 LYS A N 1
ATOM 930 C CA . LYS A 1 122 ? 133.193 83.039 -4.209 1.00 45.09 183 LYS A CA 1
ATOM 931 C C . LYS A 1 122 ? 131.856 83.765 -4.146 1.00 44.98 183 LYS A C 1
ATOM 932 O O . LYS A 1 122 ? 130.961 83.383 -3.393 1.00 45.06 183 LYS A O 1
ATOM 938 N N . PHE A 1 123 ? 131.724 84.818 -4.934 1.00 44.97 184 PHE A N 1
ATOM 939 C CA . PHE A 1 123 ? 130.484 85.571 -4.984 1.00 45.33 184 PHE A CA 1
ATOM 940 C C . PHE A 1 123 ? 130.315 86.181 -6.361 1.00 45.28 184 PHE A C 1
ATOM 941 O O . PHE A 1 123 ? 131.269 86.262 -7.141 1.00 45.53 184 PHE A O 1
ATOM 949 N N . GLU A 1 124 ? 129.086 86.568 -6.659 1.00 44.95 185 GLU A N 1
ATOM 950 C CA . GLU A 1 124 ? 128.803 87.479 -7.745 1.00 45.26 185 GLU A CA 1
ATOM 951 C C . GLU A 1 124 ? 128.380 88.790 -7.130 1.00 44.67 185 GLU A C 1
ATOM 952 O O . GLU A 1 124 ? 127.605 88.805 -6.168 1.00 44.52 185 GLU A O 1
ATOM 958 N N . VAL A 1 125 ? 128.881 89.888 -7.685 1.00 44.47 186 VAL A N 1
ATOM 959 C CA . VAL A 1 125 ? 128.504 91.217 -7.234 1.00 44.34 186 VAL A CA 1
ATOM 960 C C . VAL A 1 125 ? 128.129 92.138 -8.411 1.00 44.16 186 VAL A C 1
ATOM 961 O O . VAL A 1 125 ? 128.751 92.101 -9.477 1.00 43.90 186 VAL A O 1
ATOM 965 N N . ALA A 1 126 ? 127.099 92.950 -8.191 1.00 43.96 187 ALA A N 1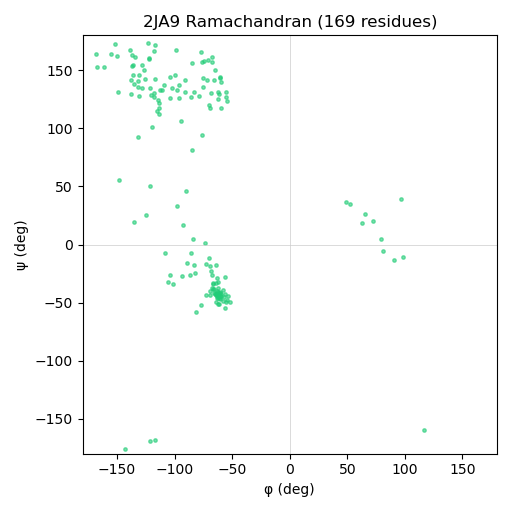
ATOM 966 C CA . ALA A 1 126 ? 126.740 94.042 -9.082 1.00 43.99 187 ALA A CA 1
ATOM 967 C C . ALA A 1 126 ? 126.624 95.313 -8.244 1.00 43.96 187 ALA A C 1
ATOM 968 O O . ALA A 1 126 ? 126.011 95.301 -7.178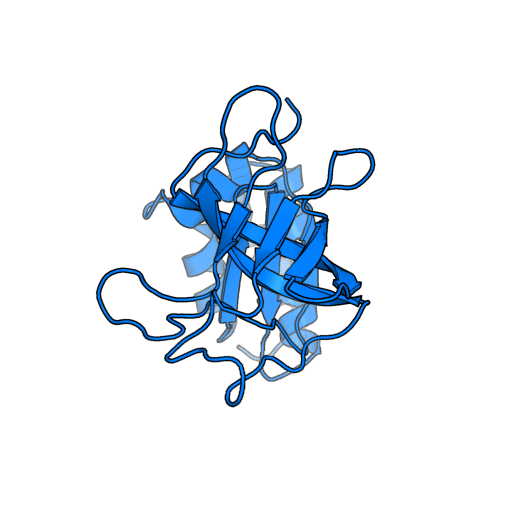 1.00 44.06 187 ALA A O 1
ATOM 970 N N . ILE A 1 127 ? 127.211 96.399 -8.738 1.00 43.87 188 ILE A N 1
ATOM 971 C CA . ILE A 1 127 ? 127.294 97.655 -8.010 1.00 43.86 188 ILE A CA 1
ATOM 972 C C . ILE A 1 127 ? 126.502 98.757 -8.715 1.00 43.82 188 ILE A C 1
ATOM 973 O O . ILE A 1 127 ? 126.853 99.172 -9.814 1.00 43.96 188 ILE A O 1
ATOM 978 N N . GLY A 1 128 ? 125.446 99.233 -8.058 1.00 43.89 189 GLY A N 1
ATOM 979 C CA . GLY A 1 128 ? 124.643 100.345 -8.553 1.00 43.77 189 GLY A CA 1
ATOM 980 C C . GLY A 1 128 ? 125.085 101.653 -7.924 1.00 43.73 189 GLY A C 1
ATOM 981 O O . GLY A 1 128 ? 125.134 101.774 -6.696 1.00 43.74 189 GLY A O 1
ATOM 982 N N . LEU A 1 129 ? 125.394 102.640 -8.758 1.00 43.51 190 LEU A N 1
ATOM 983 C CA . LEU A 1 129 ? 125.812 103.954 -8.267 1.00 43.52 190 LEU A CA 1
ATOM 984 C C . LEU A 1 129 ? 124.656 104.717 -7.604 1.00 43.51 190 LEU A C 1
ATOM 985 O O . LEU A 1 129 ? 124.878 105.737 -6.946 1.00 43.34 190 LEU A O 1
ATOM 990 N N . ASN A 1 130 ? 123.431 104.219 -7.779 1.00 43.53 191 ASN A N 1
ATOM 991 C CA . ASN A 1 130 ? 122.265 104.738 -7.058 1.00 43.61 191 ASN A CA 1
ATOM 992 C C . ASN A 1 130 ? 122.219 104.345 -5.572 1.00 43.90 191 ASN A C 1
ATOM 993 O O . ASN A 1 130 ? 121.286 104.717 -4.863 1.00 44.28 191 ASN A O 1
ATOM 998 N N . GLY A 1 131 ? 123.229 103.612 -5.107 1.00 44.07 192 GLY A N 1
ATOM 999 C CA . GLY A 1 131 ? 123.387 103.298 -3.698 1.00 44.22 192 GLY A CA 1
ATOM 1000 C C . GLY A 1 131 ? 122.832 101.938 -3.340 1.00 44.45 192 GLY A C 1
ATOM 1001 O O . GLY A 1 131 ? 122.225 101.769 -2.281 1.00 44.49 192 GLY A O 1
ATOM 1002 N N . LYS A 1 132 ? 123.040 100.971 -4.228 1.00 44.59 193 LYS A N 1
ATOM 1003 C CA . LYS A 1 132 ? 122.580 99.603 -4.017 1.00 44.80 193 LYS A CA 1
ATOM 1004 C C . LYS A 1 132 ? 123.671 98.636 -4.447 1.00 44.50 193 LYS A C 1
ATOM 1005 O O . LYS A 1 132 ? 124.232 98.777 -5.532 1.00 44.53 193 LYS A O 1
ATOM 1011 N N . ILE A 1 133 ? 123.997 97.684 -3.574 1.00 44.25 194 ILE A N 1
ATOM 1012 C CA . ILE A 1 133 ? 124.917 96.600 -3.919 1.00 44.02 194 ILE A CA 1
ATOM 1013 C C . ILE A 1 133 ? 124.130 95.302 -3.940 1.00 43.63 194 ILE A C 1
ATOM 1014 O O . ILE A 1 133 ? 123.358 95.026 -3.031 1.00 43.33 194 ILE A O 1
ATOM 1019 N N . TRP A 1 134 ? 124.324 94.515 -4.992 1.00 43.49 195 TRP A N 1
ATOM 1020 C CA . TRP A 1 134 ? 123.711 93.200 -5.094 1.00 43.11 195 TRP A CA 1
ATOM 1021 C C . TRP A 1 134 ? 124.797 92.155 -4.977 1.00 42.80 195 TRP A C 1
ATOM 1022 O O . TRP A 1 134 ? 125.828 92.266 -5.623 1.00 42.06 195 TRP A O 1
ATOM 1033 N N . VAL A 1 135 ? 124.556 91.139 -4.154 1.00 42.90 196 VAL A N 1
ATOM 1034 C CA . VAL A 1 135 ? 125.519 90.059 -3.977 1.00 43.11 196 VAL A CA 1
ATOM 1035 C C . VAL A 1 135 ? 124.816 88.708 -3.977 1.00 43.28 196 VAL A C 1
ATOM 1036 O O . VAL A 1 135 ? 123.674 88.584 -3.525 1.00 43.34 196 VAL A O 1
ATOM 1040 N N . LYS A 1 136 ? 125.503 87.702 -4.508 1.00 43.71 197 LYS A N 1
ATOM 1041 C CA . LYS A 1 136 ? 124.978 86.345 -4.551 1.00 43.82 197 LYS A CA 1
ATOM 1042 C C . LYS A 1 136 ? 126.108 85.339 -4.472 1.00 43.59 197 LYS A C 1
ATOM 1043 O O . LYS A 1 136 ? 127.095 85.455 -5.198 1.00 43.52 197 LYS A O 1
ATOM 1049 N N . CYS A 1 137 ? 125.950 84.360 -3.583 1.00 43.57 198 CYS A N 1
ATOM 1050 C CA . CYS A 1 137 ? 126.845 83.213 -3.481 1.00 43.79 198 CYS A CA 1
ATOM 1051 C C . CYS A 1 137 ? 126.067 81.940 -3.775 1.00 44.00 198 CYS A C 1
ATOM 1052 O O . CYS A 1 137 ? 124.842 81.943 -3.784 1.00 43.62 198 CYS A O 1
ATOM 1055 N N . GLU A 1 138 ? 126.789 80.848 -3.998 1.00 44.58 199 GLU A N 1
ATOM 1056 C CA . GLU A 1 138 ? 126.168 79.542 -4.164 1.00 44.99 199 GLU A CA 1
ATOM 1057 C C . GLU A 1 138 ? 125.328 79.161 -2.933 1.00 45.14 199 GLU A C 1
ATOM 1058 O O . GLU A 1 138 ? 124.182 78.739 -3.072 1.00 45.18 199 GLU A O 1
ATOM 1064 N N . GLU A 1 139 ? 125.908 79.308 -1.743 1.00 45.44 200 GLU A N 1
ATOM 1065 C CA . GLU A 1 139 ? 125.233 78.947 -0.492 1.00 45.82 200 GLU A CA 1
ATOM 1066 C C . GLU A 1 139 ? 124.584 80.174 0.154 1.00 45.56 200 GLU A C 1
ATOM 1067 O O . GLU A 1 139 ? 125.191 81.243 0.217 1.00 45.10 200 GLU A O 1
ATOM 1073 N N . LEU A 1 140 ? 123.359 80.003 0.643 1.00 45.66 201 LEU A N 1
ATOM 1074 C CA . LEU A 1 140 ? 122.615 81.082 1.298 1.00 45.85 201 LEU A CA 1
ATOM 1075 C C . LEU A 1 140 ? 123.388 81.690 2.469 1.00 45.44 201 LEU A C 1
ATOM 1076 O O . LEU A 1 140 ? 123.430 82.904 2.618 1.00 45.38 201 LEU A O 1
ATOM 1081 N N . SER A 1 141 ? 124.012 80.849 3.281 1.00 45.46 202 SER A N 1
ATOM 1082 C CA . SER A 1 141 ? 124.787 81.320 4.421 1.00 45.60 202 SER A CA 1
ATOM 1083 C C . SER A 1 141 ? 125.898 82.265 3.976 1.00 45.49 202 SER A C 1
ATOM 1084 O O . SER A 1 141 ? 126.164 83.272 4.638 1.00 45.43 202 SER A O 1
ATOM 1087 N N . ASN A 1 142 ? 126.529 81.948 2.844 1.00 45.12 203 ASN A N 1
ATOM 1088 C CA . ASN A 1 142 ? 127.597 82.790 2.291 1.00 44.88 203 ASN A CA 1
ATOM 1089 C C . ASN A 1 142 ? 127.046 84.113 1.762 1.00 44.42 203 ASN A C 1
ATOM 1090 O O . ASN A 1 142 ? 127.633 85.167 1.989 1.00 44.55 203 ASN A O 1
ATOM 1095 N N . THR A 1 143 ? 125.920 84.051 1.058 1.00 43.88 204 THR A N 1
ATOM 1096 C CA . THR A 1 143 ? 125.246 85.253 0.581 1.00 43.88 204 THR A CA 1
ATOM 1097 C C . THR A 1 143 ? 124.901 86.189 1.748 1.00 43.71 204 THR A C 1
ATOM 1098 O O . THR A 1 143 ? 125.116 87.397 1.666 1.00 43.79 204 THR A O 1
ATOM 1102 N N . LEU A 1 144 ? 124.365 85.611 2.821 1.00 43.53 205 LEU A N 1
ATOM 1103 C CA . LEU A 1 144 ?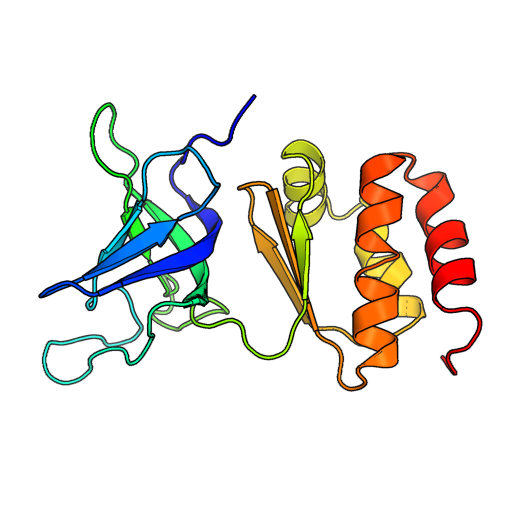 123.999 86.351 4.030 1.00 43.55 205 LEU A CA 1
ATOM 1104 C C . LEU A 1 144 ? 125.194 86.989 4.731 1.00 42.85 205 LEU A C 1
ATOM 1105 O O . LEU A 1 144 ? 125.117 88.127 5.173 1.00 42.43 205 LEU A O 1
ATOM 1110 N N . ALA A 1 145 ? 126.285 86.241 4.839 1.00 42.33 206 ALA A N 1
ATOM 1111 C CA . ALA A 1 145 ? 127.517 86.758 5.394 1.00 42.01 206 ALA A CA 1
ATOM 1112 C C . ALA A 1 145 ? 128.030 87.938 4.570 1.00 41.76 206 ALA A C 1
ATOM 1113 O O . ALA A 1 145 ? 128.493 88.918 5.144 1.00 41.75 206 ALA A O 1
ATOM 1115 N N . CYS A 1 146 ? 127.944 87.847 3.237 1.00 41.29 207 CYS A N 1
ATOM 1116 C CA . CYS A 1 146 ? 128.348 88.957 2.362 1.00 41.19 207 CYS A CA 1
ATOM 1117 C C . CYS A 1 146 ? 127.454 90.159 2.581 1.00 40.76 207 CYS A C 1
ATOM 1118 O O . CYS A 1 146 ? 127.926 91.286 2.658 1.00 41.23 207 CYS A O 1
ATOM 1121 N N . TYR A 1 147 ? 126.156 89.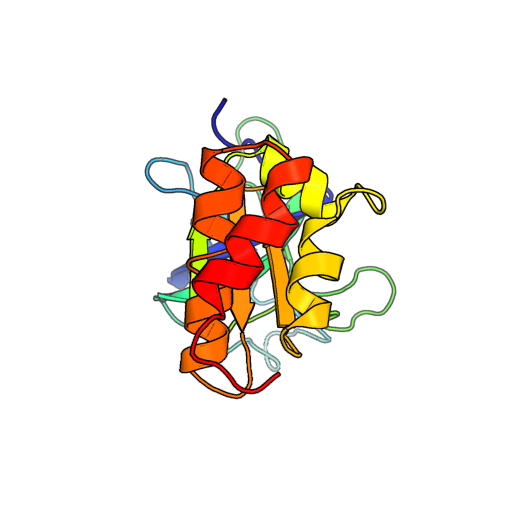902 2.674 1.00 40.21 208 TYR A N 1
ATOM 1122 C CA . TYR A 1 147 ? 125.148 90.937 2.932 1.00 39.96 208 TYR A CA 1
ATOM 1123 C C . TYR A 1 147 ? 125.439 91.710 4.229 1.00 39.90 208 TYR A C 1
ATOM 1124 O O . TYR A 1 147 ? 125.536 92.941 4.217 1.00 39.79 208 TYR A O 1
ATOM 1133 N N . ARG A 1 148 ? 125.586 90.989 5.336 1.00 39.77 209 ARG A N 1
ATOM 1134 C CA A ARG A 1 148 ? 125.875 91.611 6.629 0.50 39.53 209 ARG A CA 1
ATOM 1135 C CA B ARG A 1 148 ? 125.877 91.613 6.629 0.50 39.89 209 ARG A CA 1
ATOM 1136 C C . ARG A 1 148 ? 127.227 92.331 6.619 1.00 39.74 209 ARG A C 1
ATOM 1137 O O . ARG A 1 148 ? 127.361 93.430 7.163 1.00 40.02 209 ARG A O 1
ATOM 1152 N N . THR A 1 149 ? 128.226 91.711 5.997 1.00 39.96 210 THR A N 1
ATOM 1153 C CA . THR A 1 149 ? 129.560 92.300 5.903 1.00 40.39 210 THR A CA 1
ATOM 1154 C C . THR A 1 149 ? 129.543 93.622 5.143 1.00 40.80 210 THR A C 1
ATOM 1155 O O . THR A 1 149 ? 130.072 94.625 5.617 1.00 40.88 210 THR A O 1
ATOM 1159 N N . ILE A 1 150 ? 128.944 93.612 3.959 1.00 41.05 211 ILE A N 1
ATOM 1160 C CA . ILE A 1 150 ? 128.870 94.816 3.145 1.00 41.37 211 ILE A CA 1
ATOM 1161 C C . ILE A 1 150 ? 128.110 95.910 3.887 1.00 41.71 211 ILE A C 1
ATOM 1162 O O . ILE A 1 150 ? 128.532 97.075 3.872 1.00 41.94 211 ILE A O 1
ATOM 1167 N N . MET A 1 151 ? 127.013 95.541 4.551 1.00 41.62 212 MET A N 1
ATOM 1168 C CA . MET A 1 151 ? 126.220 96.519 5.296 1.00 41.76 212 MET A CA 1
ATOM 1169 C C . MET A 1 151 ? 127.014 97.152 6.447 1.00 42.24 212 MET A C 1
ATOM 1170 O O . MET A 1 151 ? 126.967 98.365 6.652 1.00 41.93 212 MET A O 1
ATOM 1175 N N . GLU A 1 152 ? 127.738 96.329 7.195 1.00 42.78 213 GLU A N 1
ATOM 1176 C CA . GLU A 1 152 ? 128.511 96.827 8.324 1.00 43.33 213 GLU A CA 1
ATOM 1177 C C . GLU A 1 152 ? 129.696 97.679 7.845 1.00 43.69 213 GLU A C 1
ATOM 1178 O O . GLU A 1 152 ? 129.992 98.716 8.429 1.00 43.09 213 GLU A O 1
ATOM 1184 N N . CYS A 1 153 ? 130.353 97.241 6.772 1.00 44.50 214 CYS A N 1
ATOM 1185 C CA . CYS A 1 153 ? 131.463 97.992 6.181 1.00 45.28 214 CYS A CA 1
ATOM 1186 C C . CYS A 1 153 ? 131.040 99.389 5.724 1.00 46.08 214 CYS A C 1
ATOM 1187 O O . CYS A 1 153 ? 131.747 100.370 5.959 1.00 46.14 214 CYS A O 1
ATOM 1190 N N . CYS A 1 154 ? 129.875 99.477 5.099 1.00 47.38 215 CYS A N 1
ATOM 1191 C CA . CYS A 1 154 ? 129.334 100.757 4.666 1.00 47.89 215 CYS A CA 1
ATOM 1192 C C . CYS A 1 154 ? 129.068 101.706 5.841 1.00 48.46 215 CYS A C 1
ATOM 1193 O O . CYS A 1 154 ? 129.415 102.886 5.772 1.00 48.79 215 CYS A O 1
ATOM 1196 N N . GLN A 1 155 ? 128.468 101.194 6.916 1.00 48.92 216 GLN A N 1
ATOM 1197 C CA . GLN A 1 155 ? 128.114 102.035 8.066 1.00 49.71 216 GLN A CA 1
ATOM 1198 C C . GLN A 1 155 ? 129.337 102.570 8.794 1.00 49.96 216 GLN A C 1
ATOM 1199 O O . GLN A 1 155 ? 129.317 103.683 9.310 1.00 50.05 216 GLN A O 1
ATOM 1205 N N . LYS A 1 156 ? 130.395 101.768 8.828 1.00 50.44 217 LYS A N 1
ATOM 1206 C CA . LYS A 1 156 ? 131.633 102.146 9.491 1.00 50.83 217 LYS A CA 1
ATOM 1207 C C . LYS A 1 156 ? 132.590 102.952 8.607 1.00 50.93 217 LYS A C 1
ATOM 1208 O O . LYS A 1 156 ? 133.372 103.743 9.127 1.00 51.54 217 LYS A O 1
ATOM 1214 N N . ASN A 1 157 ? 132.507 102.787 7.288 1.00 50.96 218 ASN A N 1
ATOM 1215 C CA A ASN A 1 157 ? 133.453 103.407 6.351 0.50 50.90 218 ASN A CA 1
ATOM 1216 C CA B ASN A 1 157 ? 133.448 103.430 6.359 0.50 50.91 218 ASN A CA 1
ATOM 1217 C C . ASN A 1 157 ? 134.843 103.622 6.966 1.00 50.87 218 ASN A C 1
ATOM 1218 O O . ASN A 1 157 ? 135.363 104.744 7.045 1.00 50.83 218 ASN A O 1
ATOM 1227 N N . ASP A 1 158 ? 135.428 102.509 7.406 1.00 50.74 219 ASP A N 1
ATOM 1228 C CA . ASP A 1 158 ? 136.799 102.454 7.906 1.00 50.46 219 ASP A CA 1
ATOM 1229 C C . ASP A 1 158 ? 137.439 101.273 7.202 1.00 49.87 219 ASP A C 1
ATOM 1230 O O . ASP A 1 158 ? 137.345 100.144 7.683 1.00 49.90 219 ASP A O 1
ATOM 1235 N N . THR A 1 159 ? 138.089 101.530 6.073 1.00 49.21 220 THR A N 1
ATOM 1236 C CA . THR A 1 159 ? 138.558 100.454 5.195 1.00 48.93 220 THR A CA 1
ATOM 1237 C C . THR A 1 159 ? 139.475 99.449 5.892 1.00 48.42 220 THR A C 1
ATOM 1238 O O . THR A 1 159 ? 139.522 98.281 5.506 1.00 48.61 220 THR A O 1
ATOM 1242 N N . ALA A 1 160 ? 140.180 99.899 6.925 1.00 47.91 221 ALA A N 1
ATOM 1243 C CA . ALA A 1 160 ? 141.070 99.033 7.698 1.00 47.54 221 ALA A CA 1
ATOM 1244 C C . ALA A 1 160 ? 140.312 98.056 8.595 1.00 47.07 221 ALA A C 1
ATOM 1245 O O . ALA A 1 160 ? 140.889 97.081 9.074 1.00 47.00 221 ALA A O 1
ATOM 1247 N N . ALA A 1 161 ? 139.031 98.330 8.835 1.00 46.45 222 ALA A N 1
ATOM 1248 C CA . ALA A 1 161 ? 138.195 97.460 9.660 1.00 45.98 222 ALA A CA 1
ATOM 1249 C C . ALA A 1 161 ? 137.497 96.375 8.831 1.00 45.42 222 ALA A C 1
ATOM 1250 O O . ALA A 1 161 ? 137.008 95.396 9.394 1.00 45.05 222 ALA A O 1
ATOM 1252 N N . PHE A 1 162 ? 137.468 96.546 7.507 1.00 45.04 223 PHE A N 1
ATOM 1253 C CA . PHE A 1 162 ? 136.766 95.626 6.595 1.00 44.88 223 PHE A CA 1
ATOM 1254 C C . PHE A 1 162 ? 137.159 94.168 6.821 1.00 44.67 223 PHE A C 1
ATOM 1255 O O . PHE A 1 162 ? 136.293 93.302 6.960 1.00 44.30 223 PHE A O 1
ATOM 1263 N N . LYS A 1 163 ? 138.464 93.909 6.864 1.00 44.76 224 LYS A N 1
ATOM 1264 C CA . LYS A 1 163 ? 138.993 92.560 7.078 1.00 44.78 224 LYS A CA 1
ATOM 1265 C C . LYS A 1 163 ? 138.436 91.926 8.353 1.00 44.49 224 LYS A C 1
ATOM 1266 O O . LYS A 1 163 ? 137.991 90.779 8.334 1.00 44.22 224 LYS A O 1
ATOM 1272 N N . ASP A 1 164 ? 138.454 92.678 9.453 1.00 44.15 225 ASP A N 1
ATOM 1273 C CA . ASP A 1 164 ? 137.935 92.183 10.734 1.00 44.01 225 ASP A CA 1
ATOM 1274 C C . ASP A 1 164 ? 136.428 91.981 10.725 1.00 43.79 225 ASP A C 1
ATOM 1275 O O . ASP A 1 164 ? 135.926 91.048 11.351 1.00 43.64 225 ASP A O 1
ATOM 1280 N N . ILE A 1 165 ? 135.711 92.870 10.042 1.00 43.64 226 ILE A N 1
ATOM 1281 C CA . ILE A 1 165 ? 134.257 92.760 9.943 1.00 43.82 226 ILE A CA 1
ATOM 1282 C C . ILE A 1 165 ? 133.880 91.464 9.225 1.00 43.76 226 ILE A C 1
ATOM 1283 O O . ILE A 1 165 ? 133.010 90.732 9.691 1.00 43.26 226 ILE A O 1
ATOM 1288 N N . ALA A 1 166 ? 134.552 91.188 8.108 1.00 44.11 227 ALA A N 1
ATOM 1289 C CA . ALA A 1 166 ? 134.308 89.970 7.322 1.00 44.69 227 ALA A CA 1
ATOM 1290 C C . ALA A 1 166 ? 134.673 88.713 8.102 1.00 45.08 227 ALA A C 1
ATOM 1291 O O . ALA A 1 166 ? 133.938 87.731 8.076 1.00 44.92 227 ALA A O 1
ATOM 1293 N N . LYS A 1 167 ? 135.808 88.755 8.795 1.00 45.88 228 LYS A N 1
ATOM 1294 C CA . LYS A 1 167 ? 136.271 87.640 9.624 1.00 46.46 228 LYS A CA 1
ATOM 1295 C C . LYS A 1 167 ? 135.205 87.239 10.645 1.00 46.90 228 LYS A C 1
ATOM 1296 O O . LYS A 1 167 ? 134.864 86.064 10.774 1.00 46.88 228 LYS A O 1
ATOM 1302 N N . ARG A 1 168 ? 134.674 88.229 11.353 1.00 47.42 229 ARG A N 1
ATOM 1303 C CA . ARG A 1 168 ? 133.590 88.010 12.298 1.00 47.75 229 ARG A CA 1
ATOM 1304 C C . ARG A 1 168 ? 132.323 87.490 11.609 1.00 47.90 229 ARG A C 1
ATOM 1305 O O . ARG A 1 168 ? 131.761 86.480 12.027 1.00 47.64 229 ARG A O 1
ATOM 1313 N N . GLN A 1 169 ? 131.888 88.169 10.550 1.00 48.29 230 GLN A N 1
ATOM 1314 C CA . GLN A 1 169 ? 130.638 87.809 9.864 1.00 48.80 230 GLN A CA 1
ATOM 1315 C C . GLN A 1 169 ? 130.684 86.408 9.224 1.00 49.31 230 GLN A C 1
ATOM 1316 O O . GLN A 1 169 ? 129.670 85.721 9.176 1.00 49.18 230 GLN A O 1
ATOM 1322 N N . PHE A 1 170 ? 131.856 85.991 8.751 1.00 50.28 231 PHE A N 1
ATOM 1323 C CA . PHE A 1 170 ? 132.047 84.641 8.206 1.00 51.62 231 PHE A CA 1
ATOM 1324 C C . PHE A 1 170 ? 132.535 83.599 9.237 1.00 52.92 231 PHE A C 1
ATOM 1325 O O . PHE A 1 170 ? 132.981 82.518 8.849 1.00 53.43 231 PHE A O 1
ATOM 1333 N N . LYS A 1 171 ? 132.428 83.866 10.530 1.00 20.00 232 LYS A N 1
ATOM 1334 C CA . LYS A 1 171 ? 133.017 83.043 11.578 1.00 20.00 232 LYS A CA 1
ATOM 1335 C C . LYS A 1 171 ? 132.593 81.584 11.437 1.00 20.00 232 LYS A C 1
ATOM 1336 O O . LYS A 1 171 ? 133.451 80.681 11.605 1.00 56.76 232 LYS A O 1
ATOM 1338 N N . GLU A 1 172 ? 131.327 81.317 11.180 1.00 20.00 233 GLU A N 1
ATOM 1339 C CA . GLU A 1 172 ? 130.777 79.967 11.178 1.00 20.00 233 GLU A CA 1
ATOM 1340 C C . GLU A 1 172 ? 130.688 79.409 9.762 1.00 20.00 233 GLU A C 1
ATOM 1341 O O . GLU A 1 172 ? 129.774 78.600 9.478 1.00 60.61 233 GLU A O 1
ATOM 1343 N N . ILE A 1 173 ? 131.611 79.759 8.884 1.00 61.46 234 ILE A N 1
ATOM 1344 C CA . ILE A 1 173 ? 131.580 79.328 7.482 1.00 62.13 234 ILE A CA 1
ATOM 1345 C C . ILE A 1 173 ? 132.936 78.767 7.060 1.00 63.03 234 ILE A C 1
ATOM 1346 O O . ILE A 1 173 ? 133.966 79.419 7.241 1.00 63.18 234 ILE A O 1
ATOM 1351 N N . LEU A 1 174 ? 132.929 77.562 6.500 1.00 20.00 235 LEU A N 1
ATOM 1352 C CA . LEU A 1 174 ? 134.164 76.886 6.121 1.00 20.00 235 LEU A CA 1
ATOM 1353 C C . LEU A 1 174 ? 134.741 77.471 4.836 1.00 20.00 235 LEU A C 1
ATOM 1354 O O . LEU A 1 174 ? 134.360 77.073 3.736 1.00 65.72 235 LEU A O 1
ATOM 1356 N N . THR A 1 175 ? 135.662 78.418 4.985 1.00 20.00 236 THR A N 1
ATOM 1357 C CA . THR A 1 175 ? 136.362 78.992 3.842 1.00 20.00 236 THR A CA 1
ATOM 1358 C C . THR A 1 175 ? 137.295 80.117 4.275 1.00 20.00 236 THR A C 1
ATOM 1359 O O . THR A 1 175 ? 138.516 79.957 4.278 1.00 66.64 236 THR A O 1
#

Nearest PDB structures (foldseek):
  2ja9-assembly1_A-2  TM=1.006E+00  e=7.076E-38  Saccharomyces cerevisiae
  5jea-assembly1_G  TM=9.643E-01  e=3.571E-33  Saccharomyces cerevisiae S288C
  5okz-assembly4_a  TM=9.712E-01  e=5.144E-33  Saccharomyces cerevisiae S288C
  5k36-assembly1_G  TM=9.572E-01  e=1.524E-33  Saccharomyces cerevisiae S288C
  8qcf-assembly1_H  TM=9.629E-01  e=2.800E-33  Saccharomyces cerevisiae

B-factor: mean 46.08, std 6.89, range [20.0, 80.95]

Foldseek 3Di:
DADADDFFFKAKWFFAADDDFWTFTDRDPPDHTAIEGQQQAQVGDPVNGDDDDGGWMWIWGFHARDPPDHTYTGQADPVPSHRPRTTTDPDADKDFADLVLLVCVVPPPPQCQVVLLVVQFDKDWDGGSSGMIIIGGPDPLSRVLSRQLSNVCRVVVPSVCSNVSSCVSCVPPDD

InterPro domains:
  IPR004088 K Homology domain, type 1 [PF15985] (153-200)
  IPR012340 Nucleic acid-binding, OB-fold [G3DSA:2.40.50.140] (70-152)
  IPR012340 Nucleic acid-binding, OB-fold [SSF50249] (62-156)
  IPR026699 Exosome complex RNA-binding protein 1/RRP40/RRP4 [PTHR21321] (2-219)
  IPR036612 K Homology domain, type 1 superfamily [G3DSA:3.30.1370.10] (153-236)
  IPR036612 K Homology domain, type 1 superfamily [SSF54791] (152-234)
  IPR037319 Rrp40, S1 domain [cd05790] (63-150)
  IPR041054 Exosome complex exonuclease Rrp40, N-terminal domain, eukaryotes [PF18311] (19-63)
  IPR049469 Exosome complex component RRP40, type I KH domain [cd22526] (152-231)

Solvent-accessible surface area: 9708 Å² total; per-residue (Å²): 180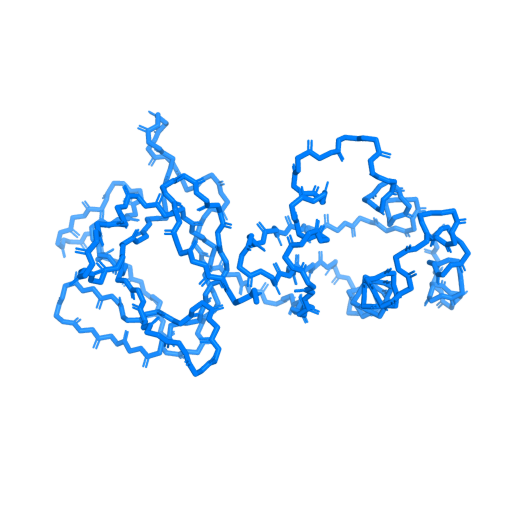,80,29,141,38,56,75,105,12,68,0,1,3,45,0,80,9,67,121,112,91,20,1,79,0,19,7,52,112,199,59,106,15,3,20,0,42,14,79,4,29,44,140,27,49,175,128,77,114,17,127,19,119,93,46,30,48,0,20,0,26,0,31,53,32,123,71,90,125,89,8,77,2,38,0,45,40,83,130,89,30,170,75,60,47,16,10,71,18,93,130,23,50,40,0,86,15,64,37,84,0,0,117,54,10,47,120,55,149,126,21,44,0,55,71,19,0,61,82,40,13,195,48,101,45,10,12,0,7,1,2,39,0,10,0,50,14,170,101,127,58,16,4,58,0,0,59,95,0,0,68,32,0,4,131,97,69,80,65,100,31,0,152,94,2,0,143,127,33,5,86,106,35,100,118

Organism: Saccharomyces cerevisiae (strain ATCC 204508 / S288c) (NCBI:txid559292)

CATH classification: 2.40.50.140 (+1 more: 3.30.1370.10)

Radius of gyration: 16.84 Å; Cα contacts (8 Å, |Δi|>4): 355; chains: 1; bounding box: 39×41×44 Å

Secondary structure (DSSP, 8-state):
------TT-EEEEEEEEE-SSEEEEESSTTS--EEEETTSSTT--SSS-----TT-EEEEEEEE--TTS--EEESS-TTT-S-TT-EEE-S-EEEE--HHHHHHHHH-TT--HHHHHHTT---EEEEETTTEEEEE-SSHHHHHHHHHHHHHHHHH--GGGHHHHHHHHTTTS--

Sequence (175 aa):
KRYIPSVNDFVIGVIIGTFSDSYKVSLQQNNFSSSVSLSYMAFPNASKKNRPTLQVGDLVYARVCTAEKELEAEIECFDSTTGRDAGFGILEDGMIIDVNLNFARQLLFNNDFPLLKVLAAHTKFEVAIGLNGKIWVKCEELSNTLACYRRTIMECCQKNNDTAAFKDIAKRQFKEILT

GO terms:
  GO:0003723 RNA binding (F, IDA)
  GO:0030145 manganese ion binding (F, IDA)
  GO:0000176 nuclear exosome (RNase complex) (C, IDA)
  GO:0000177 cytoplasmic exosome (RNase complex) (C, IDA)
  GO:0071038 TRAMP-dependent tRNA surveillance pathway (P, IDA)
  GO:0071035 nuclear polyadenylation-dependent rRNA catabolic process (P, IMP)
  GO:0000467 exonucleolytic trimming to generate mature 3'-end of 5.8S rRNA from tricistronic rRNA transcript (SSU-rRNA, 5.8S rRNA, LSU-rRNA) (P, IMP)
  GO:0005515 protein binding (F, IPI)
  GO:0005634 nucleus (C, IDA)
  GO:0005730 nucleolus (C, IDA)
  GO:0006396 RNA processing (P, IDA)
  GO:0006401 RNA catabolic process (P, IDA)